Protein AF-A0A7K3L5H2-F1 (afdb_monomer)

Structure (mmCIF, N/CA/C/O backbone):
data_AF-A0A7K3L5H2-F1
#
_entry.id   AF-A0A7K3L5H2-F1
#
loop_
_atom_site.group_PDB
_atom_site.id
_atom_site.type_symbol
_atom_site.label_atom_id
_atom_site.label_alt_id
_atom_site.label_comp_id
_atom_site.label_asym_id
_atom_site.label_entity_id
_atom_site.label_seq_id
_atom_site.pdbx_PDB_ins_code
_atom_site.Cartn_x
_atom_site.Cartn_y
_atom_site.Cartn_z
_atom_site.occupancy
_atom_site.B_iso_or_equiv
_atom_site.auth_seq_id
_atom_site.auth_comp_id
_atom_site.auth_asym_id
_atom_site.auth_atom_id
_atom_site.pdbx_PDB_model_num
ATOM 1 N N . MET A 1 1 ? 4.723 15.939 -11.076 1.00 31.89 1 MET A N 1
ATOM 2 C CA . MET A 1 1 ? 4.523 15.862 -9.617 1.00 31.89 1 MET A CA 1
ATOM 3 C C . MET A 1 1 ? 3.667 17.040 -9.194 1.00 31.89 1 MET A C 1
ATOM 5 O O . MET A 1 1 ? 4.122 18.169 -9.303 1.00 31.89 1 MET A O 1
ATOM 9 N N . ALA A 1 2 ? 2.427 16.786 -8.789 1.00 27.73 2 ALA A N 1
ATOM 10 C CA . ALA A 1 2 ? 1.584 17.762 -8.112 1.00 27.73 2 ALA A CA 1
ATOM 11 C C . ALA A 1 2 ? 1.146 17.111 -6.796 1.00 27.73 2 ALA A C 1
ATOM 13 O O . ALA A 1 2 ? 0.191 16.343 -6.757 1.00 27.73 2 ALA A O 1
ATOM 14 N N . MET A 1 3 ? 1.922 17.361 -5.740 1.00 33.00 3 MET A N 1
ATOM 15 C CA . MET A 1 3 ? 1.503 17.148 -4.357 1.00 33.00 3 MET A CA 1
ATOM 16 C C . MET A 1 3 ? 0.394 18.167 -4.064 1.00 33.00 3 MET A C 1
ATOM 18 O O . MET A 1 3 ? 0.690 19.327 -3.793 1.00 33.00 3 MET A O 1
ATOM 22 N N . GLY A 1 4 ? -0.874 17.778 -4.213 1.00 35.53 4 GLY A N 1
ATOM 23 C CA . GLY A 1 4 ? -2.008 18.692 -4.010 1.00 35.53 4 GLY A CA 1
ATOM 24 C C . GLY A 1 4 ? -3.249 18.072 -3.368 1.00 35.53 4 GLY A C 1
ATOM 25 O O . GLY A 1 4 ? -4.048 18.792 -2.786 1.00 35.53 4 GLY A O 1
ATOM 26 N N . THR A 1 5 ? -3.403 16.750 -3.398 1.00 41.03 5 THR A N 1
ATOM 27 C CA . THR A 1 5 ? -4.647 16.078 -2.982 1.00 41.03 5 THR A CA 1
ATOM 28 C C . THR A 1 5 ? -4.702 15.755 -1.488 1.00 41.03 5 THR A C 1
ATOM 30 O O . THR A 1 5 ? -5.779 15.786 -0.897 1.00 41.03 5 THR A O 1
ATOM 33 N N . ALA A 1 6 ? -3.550 15.547 -0.840 1.00 35.09 6 ALA A N 1
ATOM 34 C CA . ALA A 1 6 ? -3.489 15.301 0.602 1.00 35.09 6 ALA A CA 1
ATOM 35 C C . ALA A 1 6 ? -3.968 16.517 1.420 1.00 35.09 6 ALA A C 1
ATOM 37 O O . ALA A 1 6 ? -4.674 16.361 2.409 1.00 35.09 6 ALA A O 1
ATOM 38 N N . GLY A 1 7 ? -3.649 17.743 0.986 1.00 31.50 7 GLY A N 1
ATOM 39 C CA . GLY A 1 7 ? -4.013 18.963 1.717 1.00 31.50 7 GLY A CA 1
ATOM 40 C C . GLY A 1 7 ? -5.516 19.265 1.716 1.00 31.50 7 GLY A C 1
ATOM 41 O O . GLY A 1 7 ? -6.045 19.736 2.720 1.00 31.50 7 GLY A O 1
ATOM 42 N N . GLU A 1 8 ? -6.210 18.967 0.616 1.00 32.03 8 GLU A N 1
ATOM 43 C CA . GLU A 1 8 ? -7.648 19.229 0.461 1.00 32.03 8 GLU A CA 1
ATOM 44 C C . GLU A 1 8 ? -8.507 18.173 1.172 1.00 32.03 8 GLU A C 1
ATOM 46 O O . GLU A 1 8 ? -9.461 18.532 1.861 1.00 32.03 8 GLU A O 1
ATOM 51 N N . ALA A 1 9 ? -8.113 16.894 1.118 1.00 35.81 9 ALA A N 1
ATOM 52 C CA . ALA A 1 9 ? -8.765 15.826 1.882 1.00 35.81 9 ALA A CA 1
ATOM 53 C C . ALA A 1 9 ? -8.575 16.001 3.403 1.00 35.81 9 ALA A C 1
ATOM 55 O O . ALA A 1 9 ? -9.512 15.808 4.179 1.00 35.81 9 ALA A O 1
ATOM 56 N N . VAL A 1 10 ? -7.388 16.450 3.836 1.00 37.34 10 VAL A N 1
ATOM 57 C CA . VAL A 1 10 ? -7.113 16.800 5.242 1.00 37.34 10 VAL A CA 1
ATOM 58 C C . VAL A 1 10 ? -7.925 18.025 5.684 1.00 37.34 10 VAL A C 1
ATOM 60 O O . VAL A 1 10 ? -8.382 18.073 6.827 1.00 37.34 10 VAL A O 1
ATOM 63 N N . ALA A 1 11 ? -8.145 19.007 4.804 1.00 36.22 11 ALA A N 1
ATOM 64 C CA . ALA A 1 11 ? -8.969 20.178 5.104 1.00 36.22 11 ALA A CA 1
ATOM 65 C C . ALA A 1 11 ? -10.462 19.825 5.230 1.00 36.22 11 ALA A C 1
ATOM 67 O O . ALA A 1 11 ? -11.099 20.217 6.205 1.00 36.22 11 ALA A O 1
ATOM 68 N N . GLU A 1 12 ? -11.004 19.019 4.313 1.00 39.81 12 GLU A N 1
ATOM 69 C CA . GLU A 1 12 ? -12.406 18.584 4.371 1.00 39.81 12 GLU A CA 1
ATOM 70 C C . GLU A 1 12 ? -12.677 17.643 5.563 1.00 39.81 12 GLU A C 1
ATOM 72 O O . GLU A 1 12 ? -13.740 17.711 6.187 1.00 39.81 12 GLU A O 1
ATOM 77 N N . GLY A 1 13 ? -11.697 16.816 5.947 1.00 43.66 13 GLY A N 1
ATOM 78 C CA . GLY A 1 13 ? -11.759 16.010 7.170 1.00 43.66 13 GLY A CA 1
ATOM 79 C C . GLY A 1 13 ? -11.758 16.854 8.450 1.00 43.66 13 GLY A C 1
ATOM 80 O O . GLY A 1 13 ? -12.529 16.586 9.374 1.00 43.66 13 GLY A O 1
ATOM 81 N N . ARG A 1 14 ? -10.966 17.937 8.492 1.00 46.91 14 ARG A N 1
ATOM 82 C CA . ARG A 1 14 ? -10.974 18.900 9.609 1.00 46.91 14 ARG A CA 1
ATOM 83 C C . ARG A 1 14 ? -12.312 19.620 9.747 1.00 46.91 14 ARG A C 1
ATOM 85 O O . ARG A 1 14 ? -12.766 19.805 10.873 1.00 46.91 14 ARG A O 1
ATOM 92 N N . ASP A 1 15 ? -12.956 19.973 8.639 1.00 49.72 15 ASP A N 1
ATOM 93 C CA . ASP A 1 15 ? -14.253 20.655 8.660 1.00 49.72 15 ASP A CA 1
ATOM 94 C C . ASP A 1 15 ? -15.369 19.747 9.206 1.00 49.72 15 ASP A C 1
ATOM 96 O O . ASP A 1 15 ? -16.166 20.182 10.039 1.00 49.72 15 ASP A O 1
ATOM 100 N N . ARG A 1 16 ? -15.392 18.457 8.836 1.00 55.53 16 ARG A N 1
ATOM 101 C CA . ARG A 1 16 ? -16.375 17.493 9.377 1.00 55.53 16 ARG A CA 1
ATOM 102 C C . ARG A 1 16 ? -16.104 17.125 10.837 1.00 55.53 16 ARG A C 1
ATOM 104 O O . ARG A 1 16 ? -17.047 17.006 11.620 1.00 55.53 16 ARG A O 1
ATOM 111 N N . ALA A 1 17 ? -14.835 17.005 11.228 1.00 52.91 17 ALA A N 1
ATOM 112 C CA . ALA A 1 17 ? -14.452 16.824 12.627 1.00 52.91 17 ALA A CA 1
ATOM 113 C C . ALA A 1 17 ? -14.830 18.049 13.485 1.00 52.91 17 ALA A C 1
ATOM 115 O O . ALA A 1 17 ? -15.313 17.896 14.608 1.00 52.91 17 ALA A O 1
ATOM 116 N N . ALA A 1 18 ? -14.689 19.264 12.943 1.00 58.34 18 ALA A N 1
ATOM 117 C CA . ALA A 1 18 ? -15.105 20.498 13.604 1.00 58.34 18 ALA A CA 1
ATOM 118 C C . ALA A 1 18 ? -16.635 20.607 13.739 1.00 58.34 18 ALA A C 1
ATOM 120 O O . ALA A 1 18 ? -17.124 21.023 14.790 1.00 58.34 18 ALA A O 1
ATOM 121 N N . GLU A 1 19 ? -17.404 20.190 12.726 1.00 59.75 19 GLU A N 1
ATOM 122 C CA . GLU A 1 19 ? -18.869 20.106 12.818 1.00 59.75 19 GLU A CA 1
ATOM 123 C C . GLU A 1 19 ? -19.322 19.087 13.881 1.00 59.75 19 GLU A C 1
ATOM 125 O O . GLU A 1 19 ? -20.236 19.371 14.661 1.00 59.75 19 GLU A O 1
ATOM 130 N N . ALA A 1 20 ? -18.647 17.936 13.982 1.00 56.72 20 ALA A N 1
ATOM 131 C CA . ALA A 1 20 ? -18.909 16.941 15.024 1.00 56.72 20 ALA A CA 1
ATOM 132 C C . ALA A 1 20 ? -18.566 17.463 16.433 1.00 56.72 20 ALA A C 1
ATOM 134 O O . ALA A 1 20 ? -19.327 17.236 17.378 1.00 56.72 20 ALA A O 1
ATOM 135 N N . ALA A 1 21 ? -17.466 18.211 16.574 1.00 58.94 21 ALA A N 1
ATOM 136 C CA . ALA A 1 21 ? -17.079 18.859 17.827 1.00 58.94 21 ALA A CA 1
ATOM 137 C C . ALA A 1 21 ? -18.071 19.962 18.247 1.00 58.94 21 ALA A C 1
ATOM 139 O O . ALA A 1 21 ? -18.411 20.076 19.426 1.00 58.94 21 ALA A O 1
ATOM 140 N N . ALA A 1 22 ? -18.592 20.739 17.291 1.00 62.88 22 ALA A N 1
ATOM 141 C CA . ALA A 1 22 ? -19.590 21.777 17.549 1.00 62.88 22 ALA A CA 1
ATOM 142 C C . ALA A 1 22 ? -20.926 21.193 18.041 1.00 62.88 22 ALA A C 1
ATOM 144 O O . ALA A 1 22 ? -21.508 21.709 18.996 1.00 62.88 22 ALA A O 1
ATOM 145 N N . ALA A 1 23 ? -21.377 20.081 17.452 1.00 59.62 23 ALA A N 1
ATOM 146 C CA . ALA A 1 23 ? -22.580 19.379 17.903 1.00 59.62 23 ALA A CA 1
ATOM 147 C C . ALA A 1 23 ? -22.433 18.814 19.333 1.00 59.62 23 ALA A C 1
ATOM 149 O O . ALA A 1 23 ? -23.405 18.762 20.088 1.00 59.62 23 ALA A O 1
ATOM 150 N N . LEU A 1 24 ? -21.213 18.424 19.724 1.00 52.91 24 LEU A N 1
ATOM 151 C CA . LEU A 1 24 ? -20.892 17.947 21.072 1.00 52.91 24 LEU A CA 1
ATOM 152 C C . LEU A 1 24 ? -21.001 19.067 22.123 1.00 52.91 24 LEU A C 1
ATOM 154 O O . LEU A 1 24 ? -21.512 18.845 23.220 1.00 52.91 24 LEU A O 1
ATOM 158 N N . ALA A 1 25 ? -20.537 20.271 21.776 1.00 58.72 25 ALA A N 1
ATOM 159 C CA . ALA A 1 25 ? -20.570 21.438 22.657 1.00 58.72 25 ALA A CA 1
ATOM 160 C C . ALA A 1 25 ? -22.004 21.917 22.943 1.00 58.72 25 ALA A C 1
ATOM 162 O O . ALA A 1 25 ? -22.309 22.309 24.069 1.00 58.72 25 ALA A O 1
ATOM 163 N N . GLU A 1 26 ? -22.892 21.849 21.949 1.00 58.88 26 GLU A N 1
ATOM 164 C CA . GLU A 1 26 ? -24.297 22.254 22.085 1.00 58.88 26 GLU A CA 1
ATOM 165 C C . GLU A 1 26 ? -25.075 21.306 23.012 1.00 58.88 26 GLU A C 1
ATOM 167 O O . GLU A 1 26 ? -25.761 21.749 23.928 1.00 58.88 26 GLU A O 1
ATOM 172 N N . ALA A 1 27 ? -24.884 19.996 22.867 1.00 55.53 27 ALA A N 1
ATOM 173 C CA . ALA A 1 27 ? -25.532 19.006 23.723 1.00 55.53 27 ALA A CA 1
ATOM 174 C C . ALA A 1 27 ? -24.980 18.963 25.161 1.00 55.53 27 ALA A C 1
ATOM 176 O O . ALA A 1 27 ? -25.716 18.669 26.103 1.00 55.53 27 ALA A O 1
ATOM 177 N N . ALA A 1 28 ? -23.694 19.277 25.355 1.00 52.72 28 ALA A N 1
ATOM 178 C CA . ALA A 1 28 ? -23.114 19.423 26.689 1.00 52.72 28 ALA A CA 1
ATOM 179 C C . ALA A 1 28 ? -23.727 20.610 27.459 1.00 52.72 28 ALA A C 1
ATOM 181 O O . ALA A 1 28 ? -23.845 20.548 28.684 1.00 52.72 28 ALA A O 1
ATOM 182 N N . ALA A 1 29 ? -24.166 21.658 26.752 1.00 58.69 29 ALA A N 1
ATOM 183 C CA . ALA A 1 29 ? -24.843 22.807 27.349 1.00 58.69 29 ALA A CA 1
ATOM 184 C C . ALA A 1 29 ? -26.265 22.484 27.859 1.00 58.69 29 ALA A C 1
ATOM 186 O O . ALA A 1 29 ? -26.772 23.204 28.717 1.00 58.69 29 ALA A O 1
ATOM 187 N N . GLU A 1 30 ? -26.895 21.398 27.388 1.00 60.25 30 GLU A N 1
ATOM 188 C CA . GLU A 1 30 ? -28.265 21.007 27.768 1.00 60.25 30 GLU A CA 1
ATOM 189 C C . GLU A 1 30 ? -28.348 20.098 29.017 1.00 60.25 30 GLU A C 1
ATOM 191 O O . GLU A 1 30 ? -29.442 19.814 29.501 1.00 60.25 30 GLU A O 1
ATOM 196 N N . GLY A 1 31 ? -27.217 19.686 29.610 1.00 50.34 31 GLY A N 1
ATOM 197 C CA . GLY A 1 31 ? -27.161 19.206 31.004 1.00 50.34 31 GLY A CA 1
ATOM 198 C C . GLY A 1 31 ? -27.847 17.868 31.339 1.00 50.34 31 GLY A C 1
ATOM 199 O O . GLY A 1 31 ? -28.028 17.564 32.517 1.00 50.34 31 GLY A O 1
ATOM 200 N N . ALA A 1 32 ? -28.214 17.041 30.358 1.00 55.94 32 ALA A N 1
ATOM 201 C CA . ALA A 1 32 ? -28.780 15.710 30.596 1.00 55.94 32 ALA A CA 1
ATOM 202 C C . ALA A 1 32 ? -27.693 14.623 30.494 1.00 55.94 32 ALA A C 1
ATOM 204 O O . ALA A 1 32 ? -27.223 14.327 29.403 1.00 55.94 32 ALA A O 1
ATOM 205 N N . GLN A 1 33 ? -27.301 13.993 31.608 1.00 55.59 33 GLN A N 1
ATOM 206 C CA . GLN A 1 33 ? -26.216 12.989 31.648 1.00 55.59 33 GLN A CA 1
ATOM 207 C C . GLN A 1 33 ? -26.415 11.833 30.643 1.00 55.59 33 GLN A C 1
ATOM 209 O O . GLN A 1 33 ? -25.521 11.554 29.848 1.00 55.59 33 GLN A O 1
ATOM 214 N N . ASN A 1 34 ? -27.621 11.265 30.552 1.00 58.22 34 ASN A N 1
ATOM 215 C CA . ASN A 1 34 ? -27.936 10.230 29.553 1.00 58.22 34 ASN A CA 1
ATOM 216 C C . ASN A 1 34 ? -27.926 10.770 28.109 1.00 58.22 34 ASN A C 1
ATOM 218 O O . ASN A 1 34 ? -27.607 10.042 27.171 1.00 58.22 34 ASN A O 1
ATOM 222 N N . ALA A 1 35 ? -28.246 12.055 27.913 1.00 58.09 35 ALA A N 1
ATOM 223 C CA . ALA A 1 35 ? -28.108 12.702 26.610 1.00 58.09 35 ALA A CA 1
ATOM 224 C C . ALA A 1 35 ? -26.630 12.948 26.271 1.00 58.09 35 ALA A C 1
ATOM 226 O O . ALA A 1 35 ? -26.253 12.827 25.111 1.00 58.09 35 ALA A O 1
ATOM 227 N N . THR A 1 36 ? -25.778 13.220 27.267 1.00 66.00 36 THR A N 1
ATOM 228 C CA . THR A 1 36 ? -24.339 13.430 27.063 1.00 66.00 36 THR A CA 1
ATOM 229 C C . THR A 1 36 ? -23.620 12.149 26.639 1.00 66.00 36 THR A C 1
ATOM 231 O O . THR A 1 36 ? -22.785 12.201 25.740 1.00 66.00 36 THR A O 1
ATOM 234 N N . GLU A 1 37 ? -23.987 10.991 27.196 1.00 74.75 37 GLU A N 1
ATOM 235 C CA . GLU A 1 37 ? -23.466 9.688 26.759 1.00 74.75 37 GLU A CA 1
ATOM 236 C C . GLU A 1 37 ? -23.968 9.321 25.361 1.00 74.75 37 GLU A C 1
ATOM 238 O O . GLU A 1 37 ? -23.172 8.970 24.493 1.00 74.75 37 GLU A O 1
ATOM 243 N N . ALA A 1 38 ? -25.267 9.497 25.093 1.00 77.56 38 ALA A N 1
ATOM 244 C CA . ALA A 1 38 ? -25.838 9.247 23.770 1.00 77.56 38 ALA A CA 1
ATOM 245 C C . ALA A 1 38 ? -25.223 10.148 22.681 1.00 77.56 38 ALA A C 1
ATOM 247 O O . ALA A 1 38 ? -25.031 9.721 21.541 1.00 77.56 38 ALA A O 1
ATOM 248 N N . VAL A 1 39 ? -24.893 11.395 23.023 1.00 76.94 39 VAL A N 1
ATOM 249 C CA . VAL A 1 39 ? -24.208 12.335 22.129 1.00 76.94 39 VAL A CA 1
ATOM 250 C C . VAL A 1 39 ? -22.757 11.928 21.904 1.00 76.94 39 VAL A C 1
ATOM 252 O O . VAL A 1 39 ? -22.304 11.970 20.761 1.00 76.94 39 VAL A O 1
ATOM 255 N N . ARG A 1 40 ? -22.039 11.506 22.953 1.00 79.69 40 ARG A N 1
ATOM 256 C CA . ARG A 1 40 ? -20.669 10.987 22.829 1.00 79.69 40 ARG A CA 1
ATOM 257 C C . ARG A 1 40 ? -20.620 9.753 21.945 1.00 79.69 40 ARG A C 1
ATOM 259 O O . ARG A 1 40 ? -19.832 9.728 21.010 1.00 79.69 40 ARG A O 1
ATOM 266 N N . GLU A 1 41 ? -21.510 8.793 22.164 1.00 86.12 41 GLU A N 1
ATOM 267 C CA . GLU A 1 41 ? -21.570 7.572 21.360 1.00 86.12 41 GLU A CA 1
ATOM 268 C C . GLU A 1 41 ? -21.924 7.874 19.901 1.00 86.12 41 GLU A C 1
ATOM 270 O O . GLU A 1 41 ? -21.313 7.356 18.967 1.00 86.12 41 GLU A O 1
ATOM 275 N N . LYS A 1 42 ? -22.869 8.793 19.676 1.00 88.00 42 LYS A N 1
ATOM 276 C CA . LYS A 1 42 ? -23.193 9.261 18.327 1.00 88.00 42 LYS A CA 1
ATOM 277 C C . LYS A 1 42 ? -22.001 9.951 17.661 1.00 88.00 42 LYS A C 1
ATOM 279 O O . LYS A 1 42 ? -21.776 9.732 16.475 1.00 88.00 42 LYS A O 1
ATOM 284 N N . SER A 1 43 ? -21.259 10.775 18.398 1.00 82.62 43 SER A N 1
ATOM 285 C CA . SER A 1 43 ? -20.058 11.444 17.893 1.00 82.62 43 SER A CA 1
ATOM 286 C C . SER A 1 43 ? -18.966 10.433 17.553 1.00 82.62 43 SER A C 1
ATOM 288 O O . SER A 1 43 ? -18.452 10.445 16.438 1.00 82.62 43 SER A O 1
ATOM 290 N N . ARG A 1 44 ? -18.706 9.479 18.453 1.00 88.62 44 ARG A N 1
ATOM 291 C CA . ARG A 1 44 ? -17.763 8.379 18.242 1.00 88.62 44 ARG A CA 1
ATOM 292 C C . ARG A 1 44 ? -18.113 7.568 16.999 1.00 88.62 44 ARG A C 1
ATOM 294 O O . ARG A 1 44 ? -17.235 7.302 16.187 1.00 88.62 44 ARG A O 1
ATOM 301 N N . ARG A 1 45 ? -19.392 7.238 16.798 1.00 89.75 45 ARG A N 1
ATOM 302 C CA . ARG A 1 45 ? -19.852 6.538 15.590 1.00 89.75 45 ARG A CA 1
ATOM 303 C C . ARG A 1 45 ? -19.575 7.336 14.317 1.00 89.75 45 ARG A C 1
ATOM 305 O O . ARG A 1 45 ? -19.060 6.774 13.362 1.00 89.75 45 ARG A O 1
ATOM 312 N N . LEU A 1 46 ? -19.864 8.638 14.311 1.00 89.19 46 LEU A N 1
ATOM 313 C CA . LEU A 1 46 ? -19.566 9.499 13.160 1.00 89.19 46 LEU A CA 1
ATOM 314 C C . LEU A 1 46 ? -18.059 9.589 12.889 1.00 89.19 46 LEU A C 1
ATOM 316 O O . LEU A 1 46 ? -17.643 9.612 11.735 1.00 89.19 46 LEU A O 1
ATOM 320 N N . MET A 1 47 ? -17.238 9.619 13.941 1.00 89.50 47 MET A N 1
ATOM 321 C CA . MET A 1 47 ? -15.784 9.574 13.802 1.00 89.50 47 MET A CA 1
ATOM 322 C C . MET A 1 47 ? -15.319 8.230 13.230 1.00 89.50 47 MET A C 1
ATOM 324 O O . MET A 1 47 ? -14.496 8.231 12.325 1.00 89.50 47 MET A O 1
ATOM 328 N N . LEU A 1 48 ? -15.868 7.099 13.681 1.00 92.50 48 LEU A N 1
ATOM 329 C CA . LEU A 1 48 ? -15.566 5.780 13.109 1.00 92.50 48 LEU A CA 1
ATOM 330 C C . LEU A 1 48 ? -15.965 5.693 11.629 1.00 92.50 48 LEU A C 1
ATOM 332 O O . LEU A 1 48 ? -15.169 5.240 10.814 1.00 92.50 48 LEU A O 1
ATOM 336 N N . GLU A 1 49 ? -17.150 6.192 11.267 1.00 90.94 49 GLU A N 1
ATOM 337 C CA . GLU A 1 49 ? -17.607 6.269 9.871 1.00 90.94 49 GLU A CA 1
ATOM 338 C C . GLU A 1 49 ? -16.701 7.166 9.015 1.00 90.94 49 GLU A C 1
ATOM 340 O O . GLU A 1 49 ? -16.472 6.880 7.842 1.00 90.94 49 GLU A O 1
ATOM 345 N N . HIS A 1 50 ? -16.176 8.252 9.587 1.00 89.75 50 HIS A N 1
ATOM 346 C CA . HIS A 1 50 ? -15.323 9.191 8.866 1.00 89.75 50 HIS A CA 1
ATOM 347 C C . HIS A 1 50 ? -13.886 8.691 8.706 1.00 89.75 50 HIS A C 1
ATOM 349 O O . HIS A 1 50 ? -13.323 8.775 7.615 1.00 89.75 50 HIS A O 1
ATOM 355 N N . TYR A 1 51 ? -13.282 8.215 9.794 1.00 92.38 51 TYR A N 1
ATOM 356 C CA . TYR A 1 51 ? -11.888 7.800 9.813 1.00 92.38 51 TYR A CA 1
ATOM 357 C C . TYR A 1 51 ? -11.706 6.373 9.289 1.00 92.38 51 TYR A C 1
ATOM 359 O O . TYR A 1 51 ? -10.621 6.076 8.805 1.00 92.38 51 TYR A O 1
ATOM 367 N N . ARG A 1 52 ? -12.724 5.504 9.333 1.00 95.06 52 ARG A N 1
ATOM 368 C CA . ARG A 1 52 ? -12.643 4.107 8.863 1.00 95.06 52 ARG A CA 1
ATOM 369 C C . ARG A 1 52 ? -11.365 3.377 9.338 1.00 95.06 52 ARG A C 1
ATOM 371 O O . ARG A 1 52 ? -10.631 2.847 8.499 1.00 95.06 52 ARG A O 1
ATOM 378 N N . PRO A 1 53 ? -11.037 3.411 10.645 1.00 96.62 53 PRO A N 1
ATOM 379 C CA . PRO A 1 53 ? -9.859 2.724 11.162 1.00 96.62 53 PRO A CA 1
ATOM 380 C C . PRO A 1 53 ? -9.991 1.211 10.968 1.00 96.62 53 PRO A C 1
ATOM 382 O O . PRO A 1 53 ? -11.090 0.665 11.049 1.00 96.62 53 PRO A O 1
ATOM 385 N N . VAL A 1 54 ? -8.863 0.544 10.743 1.00 96.19 54 VAL A N 1
ATOM 386 C CA . VAL A 1 54 ? -8.777 -0.918 10.678 1.00 96.19 54 VAL A CA 1
ATOM 387 C C . VAL A 1 54 ? -8.087 -1.408 11.936 1.00 96.19 54 VAL A C 1
ATOM 389 O O . VAL A 1 54 ? -6.973 -0.976 12.232 1.00 96.19 54 VAL A O 1
ATOM 392 N N . PHE A 1 55 ? -8.735 -2.297 12.684 1.00 96.19 55 PHE A N 1
ATOM 393 C CA . PHE A 1 55 ? -8.179 -2.853 13.915 1.00 96.19 55 PHE A CA 1
ATOM 394 C C . PHE A 1 55 ? -7.591 -4.249 13.682 1.00 96.19 55 PHE A C 1
ATOM 396 O O . PHE A 1 55 ? -8.084 -4.982 12.823 1.00 96.19 55 PHE A O 1
ATOM 403 N N . PRO A 1 56 ? -6.582 -4.665 14.473 1.00 96.19 56 PRO A N 1
ATOM 404 C CA . PRO A 1 56 ? -5.980 -5.993 14.350 1.00 96.19 56 PRO A CA 1
ATOM 405 C C . PRO A 1 56 ? -6.995 -7.142 14.413 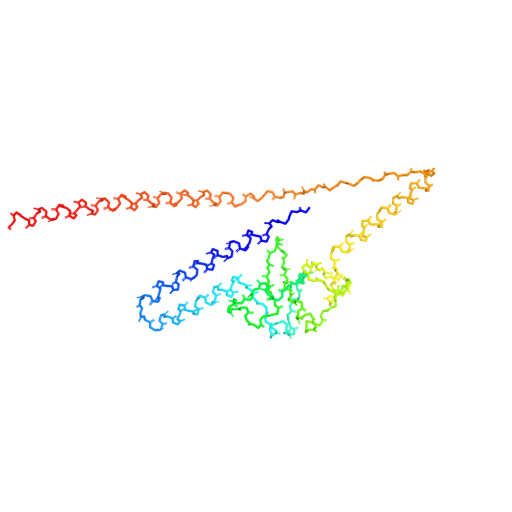1.00 96.19 56 PRO A C 1
ATOM 407 O O . PRO A 1 56 ? -6.849 -8.125 13.699 1.00 96.19 56 PRO A O 1
ATOM 410 N N . ALA A 1 57 ? -8.021 -7.027 15.263 1.00 95.06 57 ALA A N 1
ATOM 411 C CA . ALA A 1 57 ? -9.026 -8.075 15.432 1.00 95.06 57 ALA A CA 1
ATOM 412 C C . ALA A 1 57 ? -9.858 -8.303 14.161 1.00 95.06 57 ALA A C 1
ATOM 414 O O . ALA A 1 57 ? -10.129 -9.451 13.821 1.00 95.06 57 ALA A O 1
ATOM 415 N N . ASP A 1 58 ? -10.219 -7.222 13.464 1.00 94.19 58 ASP A N 1
ATOM 416 C CA . ASP A 1 58 ? -10.973 -7.293 12.211 1.00 94.19 58 ASP A CA 1
ATOM 417 C C . ASP A 1 58 ? -10.067 -7.759 11.067 1.00 94.19 58 ASP A C 1
ATOM 419 O O . ASP A 1 58 ? -10.454 -8.611 10.277 1.00 94.19 58 ASP A O 1
ATOM 423 N N . TYR A 1 59 ? -8.832 -7.251 11.018 1.00 95.12 59 TYR A N 1
ATOM 424 C CA . TYR A 1 59 ? -7.847 -7.597 9.992 1.00 95.12 59 TYR A CA 1
ATOM 425 C C . TYR A 1 59 ? -7.447 -9.078 10.006 1.00 95.12 59 TYR A C 1
ATO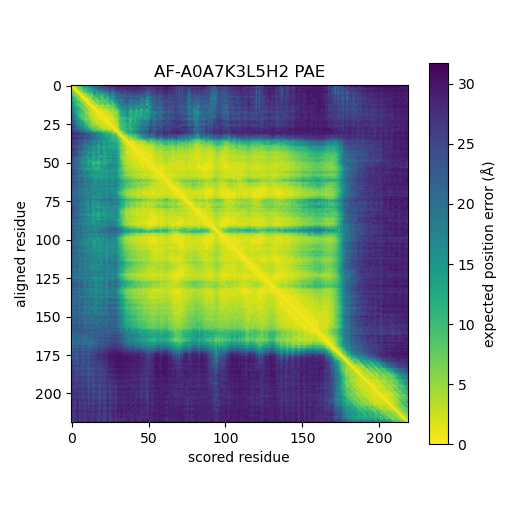M 427 O O . TYR A 1 59 ? -7.266 -9.691 8.960 1.00 95.12 59 TYR A O 1
ATOM 435 N N . LEU A 1 60 ? -7.296 -9.662 11.196 1.00 93.12 60 LEU A N 1
ATOM 436 C CA . LEU A 1 60 ? -6.906 -11.064 11.371 1.00 93.12 60 LEU A CA 1
ATOM 437 C C . LEU A 1 60 ? -8.096 -12.034 11.272 1.00 93.12 60 LEU A C 1
ATOM 439 O O . LEU A 1 60 ? -7.931 -13.232 11.522 1.00 93.12 60 LEU A O 1
ATOM 443 N N . ALA A 1 61 ? -9.296 -11.538 10.954 1.00 94.81 61 ALA A N 1
ATOM 444 C CA . ALA A 1 61 ? -10.460 -12.387 10.773 1.00 94.81 61 ALA A CA 1
ATOM 445 C C . ALA A 1 61 ? -10.258 -13.333 9.567 1.00 94.81 61 ALA A C 1
ATOM 447 O O . ALA A 1 61 ? -9.729 -12.913 8.538 1.00 94.81 61 ALA A O 1
ATOM 448 N N . PRO A 1 62 ? -10.677 -14.613 9.647 1.00 89.75 62 PRO A N 1
ATOM 449 C CA . PRO A 1 62 ? -10.481 -15.577 8.558 1.00 89.75 62 PRO A CA 1
ATOM 450 C C . PRO A 1 62 ? -11.168 -15.208 7.235 1.00 89.75 62 PRO A C 1
ATOM 452 O O . PRO A 1 62 ? -10.800 -15.735 6.189 1.00 89.75 62 PRO A O 1
ATOM 455 N N . ASP 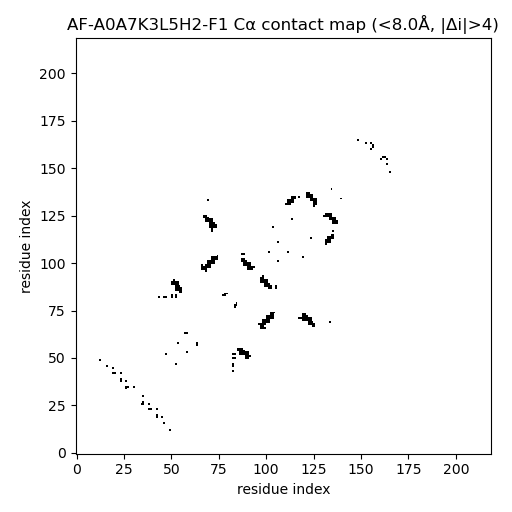A 1 63 ? -12.197 -14.368 7.297 1.00 91.62 63 ASP A N 1
ATOM 456 C CA . ASP A 1 63 ? -13.007 -13.884 6.181 1.00 91.62 63 ASP A CA 1
ATOM 457 C C . ASP A 1 63 ? -12.674 -12.440 5.780 1.00 91.62 63 ASP A C 1
ATOM 459 O O . ASP A 1 63 ? -13.409 -11.837 4.997 1.00 91.62 63 ASP A O 1
ATOM 463 N N . TYR A 1 64 ? -11.578 -11.883 6.301 1.00 90.06 64 TYR A N 1
ATOM 464 C CA . TYR A 1 64 ? -11.135 -10.545 5.940 1.00 90.06 64 TYR A CA 1
ATOM 465 C C . TYR A 1 64 ? -10.702 -10.489 4.468 1.00 90.06 64 TYR A C 1
ATOM 467 O O . TYR A 1 64 ? -9.814 -11.227 4.038 1.00 90.06 64 TYR A O 1
ATOM 475 N N . ASP A 1 65 ? -11.323 -9.590 3.702 1.00 89.69 65 ASP A N 1
ATOM 476 C CA . ASP A 1 65 ? -10.980 -9.349 2.301 1.00 89.69 65 ASP A CA 1
ATOM 477 C C . ASP A 1 65 ? -9.910 -8.255 2.203 1.00 89.69 65 ASP A C 1
ATOM 479 O O . ASP A 1 65 ? -10.095 -7.126 2.670 1.00 89.69 65 ASP A O 1
ATOM 483 N N . LEU A 1 66 ? -8.762 -8.596 1.620 1.00 91.94 66 LEU A N 1
ATOM 484 C CA . LEU A 1 66 ? -7.648 -7.669 1.462 1.00 91.94 66 LEU A CA 1
ATOM 485 C C . LEU A 1 66 ? -7.857 -6.803 0.212 1.00 91.94 66 LEU A C 1
ATOM 487 O O . LEU A 1 66 ? -8.052 -7.331 -0.885 1.00 91.94 66 LEU A O 1
ATOM 491 N N 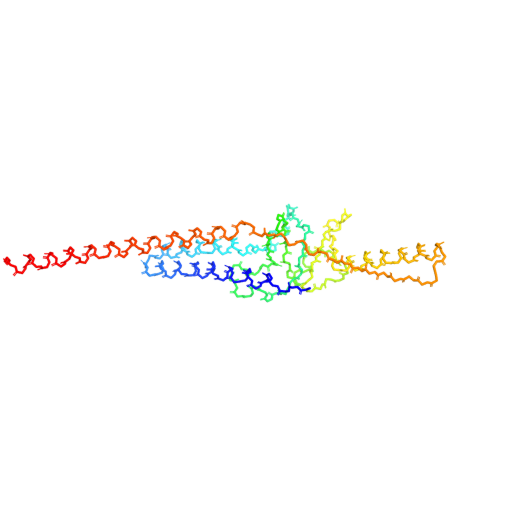. PRO A 1 67 ? -7.754 -5.468 0.323 1.00 93.62 67 PRO A N 1
ATOM 492 C CA . PRO A 1 67 ? -7.888 -4.605 -0.838 1.00 93.62 67 PRO A CA 1
ATOM 493 C C . PRO A 1 67 ? -6.698 -4.776 -1.777 1.00 93.62 67 PRO A C 1
ATOM 495 O O . PRO A 1 67 ? -5.553 -4.935 -1.364 1.00 93.62 67 PRO A O 1
ATOM 498 N N . LYS A 1 68 ? -6.947 -4.606 -3.074 1.00 94.25 68 LYS A N 1
ATOM 499 C CA . LYS A 1 68 ? -5.908 -4.721 -4.110 1.00 94.25 68 LYS A CA 1
ATOM 500 C C . LYS A 1 68 ? -4.806 -3.669 -3.998 1.00 94.25 68 LYS A C 1
ATOM 502 O O . LYS A 1 68 ? -3.748 -3.847 -4.595 1.00 94.25 68 LYS A O 1
ATOM 507 N N . MET A 1 69 ? -5.071 -2.561 -3.306 1.00 95.88 69 MET A N 1
ATOM 508 C CA . MET A 1 69 ? -4.146 -1.448 -3.144 1.00 95.88 69 MET A CA 1
ATOM 509 C C . MET A 1 69 ? -3.856 -1.201 -1.670 1.00 95.88 69 MET A C 1
ATOM 511 O O . MET A 1 69 ? -4.770 -1.004 -0.866 1.00 95.88 69 MET A O 1
ATOM 515 N N . ILE A 1 70 ? -2.567 -1.126 -1.354 1.00 96.81 70 ILE A N 1
ATOM 516 C CA . ILE A 1 70 ? -2.072 -0.751 -0.035 1.00 96.81 70 ILE A CA 1
ATOM 517 C C . ILE A 1 70 ? -1.109 0.418 -0.181 1.00 96.81 70 ILE A C 1
ATOM 519 O O . ILE A 1 70 ? -0.223 0.409 -1.036 1.00 96.81 70 ILE A O 1
ATOM 523 N N . ILE A 1 71 ? -1.257 1.420 0.677 1.00 97.00 71 ILE A N 1
ATOM 524 C CA . ILE A 1 71 ? -0.268 2.480 0.848 1.00 97.00 71 ILE A CA 1
ATOM 525 C C . ILE A 1 71 ? 0.375 2.277 2.210 1.00 97.00 71 ILE A C 1
ATOM 527 O O . ILE A 1 71 ? -0.318 2.237 3.223 1.00 97.00 71 ILE A O 1
ATOM 531 N N . VAL A 1 72 ? 1.697 2.137 2.232 1.00 96.75 72 VAL A N 1
ATOM 532 C CA . VAL A 1 72 ? 2.439 2.129 3.495 1.00 96.75 72 VAL A CA 1
ATOM 533 C C . VAL A 1 72 ? 2.570 3.568 3.969 1.00 96.75 72 VAL A C 1
ATOM 535 O O . VAL A 1 72 ? 3.012 4.420 3.202 1.00 96.75 72 VAL A O 1
ATOM 538 N N . VAL A 1 73 ? 2.190 3.835 5.212 1.00 96.25 73 VAL A N 1
ATOM 539 C CA . VAL A 1 73 ? 2.145 5.183 5.790 1.00 96.25 73 VAL A CA 1
ATOM 540 C C . VAL A 1 73 ? 2.838 5.240 7.146 1.00 96.25 73 VAL A C 1
ATOM 542 O O . VAL A 1 73 ? 2.990 4.231 7.838 1.00 96.25 73 VAL A O 1
ATOM 545 N N . ASP A 1 74 ? 3.226 6.448 7.537 1.00 93.44 74 ASP A N 1
ATOM 546 C CA . ASP A 1 74 ? 3.814 6.716 8.843 1.00 93.44 74 ASP A CA 1
ATOM 547 C C . ASP A 1 74 ? 2.762 6.611 9.963 1.00 93.44 74 ASP A C 1
ATOM 549 O O . ASP A 1 74 ? 1.611 7.042 9.805 1.00 93.44 74 ASP A O 1
ATOM 553 N N . GLU A 1 75 ? 3.160 6.051 11.106 1.00 84.94 75 GLU A N 1
ATOM 554 C CA . GLU A 1 75 ? 2.297 5.835 12.276 1.00 84.94 75 GLU A CA 1
ATOM 555 C C . GLU A 1 75 ? 1.739 7.144 12.860 1.00 84.94 75 GLU A C 1
ATOM 557 O O . GLU A 1 75 ? 0.612 7.183 13.363 1.00 84.94 75 GLU A O 1
ATOM 562 N N . ASP A 1 76 ? 2.468 8.256 12.743 1.00 87.56 76 ASP A N 1
ATOM 563 C CA . ASP A 1 76 ? 2.048 9.533 13.312 1.00 87.56 76 ASP A CA 1
ATOM 564 C C . ASP A 1 76 ? 0.916 10.207 12.506 1.00 87.56 76 ASP A C 1
ATOM 566 O O . ASP A 1 76 ? 0.310 11.170 12.990 1.00 87.56 76 ASP A O 1
ATOM 570 N N . THR A 1 77 ? 0.554 9.691 11.320 1.00 87.00 77 THR A N 1
ATOM 571 C CA . THR A 1 77 ? -0.419 10.322 10.400 1.00 87.00 77 THR A CA 1
ATOM 572 C C . THR A 1 77 ? -1.774 10.630 11.049 1.00 87.00 77 THR A C 1
ATOM 574 O O . THR A 1 77 ? -2.417 11.628 10.711 1.00 87.00 77 THR A O 1
ATOM 577 N N . ARG A 1 78 ? -2.232 9.795 11.992 1.00 89.38 78 ARG A N 1
ATOM 578 C CA . ARG A 1 78 ? -3.521 9.972 12.696 1.00 89.38 78 ARG A CA 1
ATOM 579 C C . ARG A 1 78 ? -3.405 9.913 14.213 1.00 89.38 78 ARG A C 1
ATOM 581 O O . ARG A 1 78 ? -4.376 9.624 14.916 1.00 89.38 78 ARG A O 1
ATOM 588 N N . LYS A 1 79 ? -2.222 10.223 14.729 1.00 87.00 79 LYS A N 1
ATOM 589 C CA . LYS A 1 79 ? -1.974 10.272 16.166 1.00 87.00 79 LYS A CA 1
ATOM 590 C C . LYS A 1 79 ? -2.846 11.323 16.847 1.00 87.00 79 LYS A C 1
ATOM 592 O O . LYS A 1 79 ? -3.028 12.429 16.341 1.00 87.00 79 LYS A O 1
ATOM 597 N N . GLY A 1 80 ? -3.378 10.973 18.016 1.00 85.56 80 GLY A N 1
ATOM 598 C CA . GLY A 1 80 ? -4.269 11.842 18.791 1.00 85.56 80 GLY A CA 1
ATOM 599 C C . GLY A 1 80 ? -5.730 11.836 18.330 1.00 85.56 80 GLY A C 1
ATOM 600 O O . GLY A 1 80 ? -6.535 12.584 18.880 1.00 85.56 80 GLY A O 1
ATOM 601 N N . VAL A 1 81 ? -6.092 11.001 17.350 1.00 89.19 81 VAL A N 1
ATOM 602 C CA . VAL A 1 81 ? -7.493 10.704 17.032 1.00 89.19 81 VAL A CA 1
ATOM 603 C C . VAL A 1 81 ? -7.936 9.508 17.874 1.00 89.19 81 VAL A C 1
ATOM 605 O O . VAL A 1 81 ? -7.529 8.384 17.601 1.00 89.19 81 VAL A O 1
ATOM 608 N N . GLU A 1 82 ? -8.799 9.748 18.864 1.00 89.69 82 GLU A N 1
ATOM 609 C CA . GLU A 1 82 ? -9.267 8.740 19.836 1.00 89.69 82 GLU A CA 1
ATOM 610 C C . GLU A 1 82 ? -9.790 7.459 19.164 1.00 89.69 82 GLU A C 1
ATOM 612 O O . GLU A 1 82 ? -9.456 6.350 19.567 1.00 89.69 82 GLU A O 1
ATOM 617 N N . VAL A 1 83 ? -10.575 7.588 18.088 1.00 92.38 83 VAL A N 1
ATOM 618 C CA . VAL A 1 83 ? -11.146 6.421 17.391 1.00 92.38 83 VAL A CA 1
ATOM 619 C C . VAL A 1 83 ? -10.130 5.606 16.591 1.00 92.38 83 VAL A C 1
ATOM 621 O O . VAL A 1 83 ? -10.460 4.507 16.167 1.00 92.38 83 VAL A O 1
ATOM 624 N N . CYS A 1 84 ? -8.927 6.132 16.360 1.00 93.88 84 CYS A N 1
ATOM 625 C CA . CYS A 1 84 ? -7.856 5.442 15.642 1.00 93.88 84 CYS A CA 1
ATOM 626 C C . CYS A 1 84 ? -6.853 4.776 16.596 1.00 93.88 84 CYS A C 1
ATOM 628 O O . CYS A 1 84 ? -5.908 4.142 16.129 1.00 93.88 84 CYS A O 1
ATOM 630 N N . GLU A 1 85 ? -7.010 4.926 17.914 1.00 92.94 85 GLU A N 1
ATOM 631 C CA . GLU A 1 85 ? -6.104 4.309 18.882 1.00 92.94 85 GLU A CA 1
ATOM 632 C C . GLU A 1 85 ? -6.145 2.779 18.774 1.00 92.94 85 GLU A C 1
ATOM 634 O O . GLU A 1 85 ? -7.207 2.162 18.836 1.00 92.94 85 GLU A O 1
ATOM 639 N N . GLY A 1 86 ? -4.974 2.159 18.597 1.00 93.38 86 GLY A N 1
ATOM 640 C CA . GLY A 1 86 ? -4.846 0.711 18.403 1.00 93.38 86 GLY A CA 1
ATOM 641 C C . GLY A 1 86 ? -5.206 0.213 16.998 1.00 93.38 86 GLY A C 1
ATOM 642 O O . GLY A 1 86 ? -5.205 -0.997 16.773 1.00 93.38 86 GLY A O 1
ATOM 643 N N . ALA A 1 87 ? -5.509 1.110 16.055 1.00 95.50 87 ALA A N 1
ATOM 644 C CA . ALA A 1 87 ? -5.678 0.756 14.652 1.00 95.50 87 ALA A CA 1
ATOM 645 C C . ALA A 1 87 ? -4.324 0.453 13.989 1.00 95.50 87 ALA A C 1
ATOM 647 O O . ALA A 1 87 ? -3.300 1.033 14.338 1.00 95.50 87 ALA A O 1
ATOM 648 N N . ILE A 1 88 ? -4.336 -0.422 12.988 1.00 96.25 88 ILE A N 1
ATOM 649 C CA . ILE A 1 88 ? -3.170 -0.776 12.159 1.00 96.25 88 ILE A CA 1
ATOM 650 C C . ILE A 1 88 ? -3.113 0.043 10.866 1.00 96.25 88 ILE A C 1
ATOM 652 O O . ILE A 1 88 ? -2.163 -0.061 10.094 1.00 96.25 88 ILE A O 1
ATOM 656 N N . GLY A 1 89 ? -4.154 0.834 10.619 1.00 96.50 89 GLY A N 1
ATOM 657 C CA . GLY A 1 89 ? -4.340 1.575 9.389 1.00 96.50 89 GLY A CA 1
ATOM 658 C C . GLY A 1 89 ? -5.753 2.126 9.258 1.00 96.50 89 GLY A C 1
ATOM 659 O O . GLY A 1 89 ? -6.520 2.163 10.227 1.00 96.50 89 GLY A O 1
ATOM 660 N N . TRP A 1 90 ? -6.112 2.547 8.051 1.00 96.75 90 TRP A N 1
ATOM 661 C CA . TRP A 1 90 ? -7.474 2.959 7.710 1.00 96.75 90 TRP A CA 1
ATOM 662 C C . TRP A 1 90 ? -7.793 2.721 6.237 1.00 96.75 90 TRP A C 1
ATOM 664 O O . TRP A 1 90 ? -6.894 2.628 5.402 1.00 96.75 90 TRP A O 1
ATOM 674 N N . PHE A 1 91 ? -9.082 2.706 5.910 1.00 95.69 91 PHE A N 1
ATOM 675 C CA . PHE A 1 91 ? -9.546 2.658 4.527 1.00 95.69 91 PHE A CA 1
ATOM 676 C C . PHE A 1 91 ? -9.843 4.041 3.947 1.00 95.69 91 PHE A C 1
ATOM 678 O O . PHE A 1 91 ? -10.384 4.921 4.625 1.00 95.69 91 PHE A O 1
ATOM 685 N N . SER A 1 92 ? -9.550 4.211 2.661 1.00 93.81 92 SER A N 1
ATOM 686 C CA . SER A 1 92 ? -10.076 5.295 1.832 1.00 93.81 92 SER A CA 1
ATOM 687 C C . SER A 1 92 ? -10.618 4.758 0.514 1.00 93.81 92 SER A C 1
ATOM 689 O O . SER A 1 92 ? -10.177 3.717 0.035 1.00 93.81 92 SER A O 1
ATOM 691 N N . ASP A 1 93 ? -11.548 5.499 -0.084 1.00 90.44 93 ASP A N 1
ATOM 692 C CA . ASP A 1 93 ? -12.059 5.217 -1.423 1.00 90.44 93 ASP A CA 1
ATOM 693 C C . ASP A 1 93 ? -11.466 6.235 -2.405 1.00 90.44 93 ASP A C 1
ATOM 695 O O . ASP A 1 93 ? -11.680 7.440 -2.251 1.00 90.44 93 ASP A O 1
ATOM 699 N N . ASP A 1 94 ? -10.756 5.754 -3.423 1.00 81.62 94 ASP A N 1
ATOM 700 C CA . ASP A 1 94 ? -10.218 6.559 -4.522 1.00 81.62 94 ASP A CA 1
ATOM 701 C C . ASP A 1 94 ? -10.788 6.046 -5.855 1.00 81.62 94 ASP A C 1
ATOM 703 O O . ASP A 1 94 ? -10.376 5.004 -6.350 1.00 81.62 94 ASP A O 1
ATOM 707 N N . ASP A 1 95 ? -11.748 6.770 -6.452 1.00 74.81 95 ASP A N 1
ATOM 708 C CA . ASP A 1 95 ? -12.367 6.434 -7.755 1.00 74.81 95 ASP A CA 1
ATOM 709 C C . ASP A 1 95 ? -12.798 4.944 -7.875 1.00 74.81 95 ASP A C 1
ATOM 711 O O . ASP A 1 95 ? -12.415 4.238 -8.808 1.00 74.81 95 ASP A O 1
ATOM 715 N N . ASP A 1 96 ? -13.619 4.475 -6.925 1.00 81.19 96 ASP A N 1
ATOM 716 C CA . ASP A 1 96 ? -14.127 3.090 -6.807 1.00 81.19 96 ASP A CA 1
ATOM 717 C C . ASP A 1 96 ? -13.062 2.027 -6.457 1.00 81.19 96 ASP A C 1
ATOM 719 O O . ASP A 1 96 ? -13.358 0.829 -6.448 1.00 81.19 96 ASP A O 1
ATOM 723 N N . LEU A 1 97 ? -11.833 2.444 -6.136 1.00 87.69 97 LEU A N 1
ATOM 724 C CA . LEU A 1 97 ? -10.793 1.582 -5.588 1.00 87.69 97 LEU A CA 1
ATOM 725 C C . LEU A 1 97 ? -10.689 1.785 -4.077 1.00 87.69 97 LEU A C 1
ATOM 727 O O . LEU A 1 97 ? -10.382 2.879 -3.605 1.00 87.69 97 LEU A O 1
ATOM 731 N N . GLU A 1 98 ? -10.913 0.716 -3.321 1.00 92.88 98 GLU A N 1
ATOM 732 C CA . GLU A 1 98 ? -10.636 0.713 -1.890 1.00 92.88 98 GLU A CA 1
ATOM 733 C C . GLU A 1 98 ? -9.127 0.589 -1.654 1.00 92.88 98 GLU A C 1
ATOM 735 O O . GLU A 1 98 ? -8.450 -0.266 -2.236 1.00 92.88 98 GLU A O 1
ATOM 740 N N . VAL A 1 99 ? -8.603 1.472 -0.808 1.00 96.12 99 VAL A N 1
ATOM 741 C CA . VAL A 1 99 ? -7.185 1.563 -0.474 1.00 96.12 99 VAL A CA 1
ATOM 742 C C . VAL A 1 99 ? -7.025 1.408 1.029 1.00 96.12 99 VAL A C 1
ATOM 744 O O . VAL A 1 99 ? -7.594 2.184 1.802 1.00 96.12 99 VAL A O 1
ATOM 747 N N . LEU A 1 100 ? -6.213 0.438 1.446 1.00 96.62 100 LEU A N 1
ATOM 748 C CA . LEU A 1 100 ? -5.772 0.331 2.834 1.00 96.62 100 LEU A CA 1
ATOM 749 C C . LEU A 1 100 ? -4.488 1.133 3.023 1.00 96.62 100 LEU A C 1
ATOM 751 O O . LEU A 1 100 ? -3.450 0.836 2.438 1.00 96.62 100 LEU A O 1
ATOM 755 N N . HIS A 1 101 ? -4.553 2.140 3.881 1.00 97.12 101 HIS A N 1
ATOM 756 C CA . HIS A 1 101 ? -3.381 2.842 4.384 1.00 97.12 101 HIS A CA 1
ATOM 757 C C . HIS A 1 101 ? -2.883 2.079 5.604 1.00 97.12 101 HIS A C 1
ATOM 759 O O . HIS A 1 101 ? -3.505 2.151 6.661 1.00 97.12 101 HIS A O 1
ATOM 765 N N . LEU A 1 102 ? -1.816 1.304 5.437 1.00 97.31 102 LEU A N 1
ATOM 766 C CA . LEU A 1 102 ? -1.243 0.434 6.460 1.00 97.31 102 LEU A CA 1
ATOM 767 C C . LEU A 1 102 ? -0.060 1.133 7.133 1.00 97.31 102 LEU A C 1
ATOM 769 O O . LEU A 1 102 ? 0.867 1.567 6.448 1.00 97.31 102 LEU A O 1
ATOM 773 N N . TYR A 1 103 ? -0.059 1.211 8.464 1.00 97.00 103 TYR A N 1
ATOM 774 C CA . TYR A 1 103 ? 1.087 1.756 9.188 1.00 97.00 103 TYR A CA 1
ATOM 775 C C . TYR A 1 103 ? 2.327 0.883 8.996 1.00 97.00 103 TYR A C 1
ATOM 777 O O . TYR A 1 103 ? 2.247 -0.346 9.037 1.00 97.00 103 TYR A O 1
ATOM 785 N N . GLU A 1 104 ? 3.491 1.513 8.846 1.00 95.69 104 GLU A N 1
ATOM 786 C CA . GLU A 1 104 ? 4.764 0.804 8.682 1.00 95.69 104 GLU A CA 1
ATOM 787 C C . GLU A 1 104 ? 5.036 -0.186 9.831 1.00 95.69 104 GLU A C 1
ATOM 789 O O . GLU A 1 104 ? 5.464 -1.316 9.591 1.00 95.69 104 GLU A O 1
ATOM 794 N N . SER A 1 105 ? 4.696 0.182 11.070 1.00 94.38 105 SER A N 1
ATOM 795 C CA . SER A 1 105 ? 4.841 -0.678 12.253 1.00 94.38 105 SER A CA 1
ATOM 796 C C . SER A 1 105 ? 3.931 -1.913 12.240 1.00 94.38 105 SER A C 1
ATOM 798 O O . SER A 1 105 ? 4.233 -2.908 12.900 1.00 94.38 105 SER A O 1
ATOM 800 N N . ALA A 1 106 ? 2.849 -1.897 11.457 1.00 95.69 106 ALA A N 1
ATOM 801 C CA . ALA A 1 106 ? 1.918 -3.014 11.326 1.00 95.69 106 ALA A CA 1
ATOM 802 C C . ALA A 1 106 ? 2.293 -4.004 10.208 1.00 95.69 106 ALA A C 1
ATOM 804 O O . ALA A 1 106 ? 1.655 -5.052 10.093 1.00 95.69 106 ALA A O 1
ATOM 805 N N . ILE A 1 107 ? 3.329 -3.722 9.408 1.00 94.94 107 ILE A N 1
ATOM 806 C CA . ILE A 1 107 ? 3.740 -4.574 8.278 1.00 94.94 107 ILE A CA 1
ATOM 807 C C . ILE A 1 107 ? 4.079 -5.991 8.737 1.00 94.94 107 ILE A C 1
ATOM 809 O O . ILE A 1 107 ? 3.599 -6.952 8.141 1.00 94.94 107 ILE A O 1
ATOM 813 N N . GLU A 1 108 ? 4.869 -6.145 9.799 1.00 93.19 108 GLU A N 1
ATOM 814 C CA . GLU A 1 108 ? 5.271 -7.474 10.280 1.00 93.19 108 GLU A CA 1
ATOM 815 C C . GLU A 1 108 ? 4.068 -8.295 10.762 1.00 93.19 108 GLU A C 1
ATOM 817 O O . GLU A 1 108 ? 3.982 -9.491 10.490 1.00 93.19 108 GLU A O 1
ATOM 822 N N . MET A 1 109 ? 3.112 -7.644 11.430 1.00 94.00 109 MET A N 1
ATOM 823 C CA . MET A 1 109 ? 1.889 -8.283 11.919 1.00 94.00 109 MET A CA 1
ATOM 824 C C . MET A 1 109 ? 0.941 -8.659 10.775 1.00 94.00 109 MET A C 1
ATOM 826 O O . MET A 1 109 ? 0.271 -9.685 10.856 1.00 94.00 109 MET A O 1
ATOM 830 N N . SER A 1 110 ? 0.926 -7.868 9.697 1.00 93.06 110 SER A N 1
ATOM 831 C CA . SER A 1 110 ? 0.032 -8.071 8.555 1.00 93.06 110 SER A CA 1
ATOM 832 C C . SER A 1 110 ? 0.228 -9.418 7.842 1.00 93.06 110 SER A C 1
ATOM 834 O O . SER A 1 110 ? -0.685 -9.917 7.194 1.00 93.06 110 SER A O 1
ATOM 836 N N . GLY A 1 111 ? 1.426 -10.010 7.932 1.00 93.00 111 GLY A N 1
ATOM 837 C CA . GLY A 1 111 ? 1.780 -11.226 7.193 1.00 93.00 111 GLY A CA 1
ATOM 838 C C . GLY A 1 111 ? 1.917 -11.026 5.677 1.00 93.00 111 GLY A C 1
ATOM 839 O O . GLY A 1 111 ? 2.156 -11.994 4.956 1.00 93.00 111 GLY A O 1
ATOM 840 N N . LEU A 1 112 ? 1.798 -9.788 5.187 1.00 94.38 112 LEU A N 1
ATOM 841 C CA . LEU A 1 112 ? 1.915 -9.458 3.771 1.00 94.38 112 LEU A CA 1
ATOM 842 C C . LEU A 1 112 ? 3.373 -9.386 3.324 1.00 94.38 112 LEU A C 1
ATOM 844 O O . LEU A 1 112 ? 4.257 -8.915 4.043 1.00 94.38 112 LEU A O 1
ATOM 848 N N . THR A 1 113 ? 3.617 -9.793 2.081 1.00 96.00 113 THR A N 1
ATOM 849 C CA . THR A 1 113 ? 4.940 -9.695 1.465 1.00 96.00 113 THR A CA 1
ATOM 850 C C . THR A 1 113 ? 4.990 -8.523 0.498 1.00 96.00 113 THR A C 1
ATOM 852 O O . THR A 1 113 ? 4.297 -8.505 -0.512 1.00 96.00 113 THR A O 1
ATOM 855 N N . PHE A 1 114 ? 5.873 -7.561 0.750 1.00 96.62 114 PHE A N 1
ATOM 856 C CA . PHE A 1 114 ? 6.074 -6.415 -0.139 1.00 96.62 114 PHE A CA 1
ATOM 857 C C . PHE A 1 114 ? 7.333 -6.592 -0.989 1.00 96.62 114 PHE A C 1
ATOM 859 O O . PHE A 1 114 ? 8.387 -7.001 -0.486 1.00 96.62 114 PHE A O 1
ATOM 866 N N . PHE A 1 115 ? 7.235 -6.274 -2.282 1.00 94.62 115 PHE A N 1
ATOM 867 C CA . PHE A 1 115 ? 8.358 -6.349 -3.211 1.00 94.62 115 PHE A CA 1
ATOM 868 C C . PHE A 1 115 ? 8.526 -5.075 -4.067 1.00 94.62 115 PHE A C 1
ATOM 870 O O . PHE A 1 115 ? 7.598 -4.681 -4.778 1.00 94.62 115 PHE A O 1
ATOM 877 N N . PRO A 1 116 ? 9.725 -4.455 -4.079 1.00 94.19 116 PRO A N 1
ATOM 878 C CA . PRO A 1 116 ? 10.834 -4.671 -3.139 1.00 94.19 116 PRO A CA 1
ATOM 879 C C . PRO A 1 116 ? 10.421 -4.314 -1.696 1.00 94.19 116 PRO A C 1
ATOM 881 O O . PRO A 1 116 ? 9.257 -4.000 -1.451 1.00 94.19 116 PRO A O 1
ATOM 884 N N . ARG A 1 117 ? 11.372 -4.376 -0.747 1.00 93.81 117 ARG A N 1
ATOM 885 C CA . ARG A 1 117 ? 11.150 -4.038 0.674 1.00 93.81 117 ARG A CA 1
ATOM 886 C C . ARG A 1 117 ? 10.254 -2.791 0.809 1.00 93.81 117 ARG A C 1
ATOM 888 O O . ARG A 1 117 ? 10.469 -1.835 0.055 1.00 93.81 117 ARG A O 1
ATOM 895 N N . PRO A 1 118 ? 9.270 -2.802 1.727 1.00 94.50 118 PRO A N 1
ATOM 896 C CA . PRO A 1 118 ? 8.319 -1.712 1.828 1.00 94.50 118 PRO A CA 1
ATOM 897 C C . PRO A 1 118 ? 9.016 -0.409 2.230 1.00 94.50 118 PRO A C 1
ATOM 899 O O . PRO A 1 118 ? 10.023 -0.426 2.937 1.00 94.50 118 PRO A O 1
ATOM 902 N N . VAL A 1 119 ? 8.495 0.703 1.724 1.00 93.94 119 VAL A N 1
ATOM 903 C CA . VAL A 1 119 ? 8.971 2.063 1.968 1.00 93.94 119 VAL A CA 1
ATOM 904 C C . VAL A 1 119 ? 7.749 2.899 2.318 1.00 93.94 119 VAL A C 1
ATOM 906 O O . VAL A 1 119 ? 6.725 2.797 1.640 1.00 93.94 119 VAL A O 1
ATOM 909 N N . CYS A 1 120 ? 7.866 3.719 3.356 1.00 93.81 120 CYS A N 1
ATOM 910 C CA . CYS A 1 120 ? 6.833 4.673 3.735 1.00 93.81 120 CYS A CA 1
ATOM 911 C C . CYS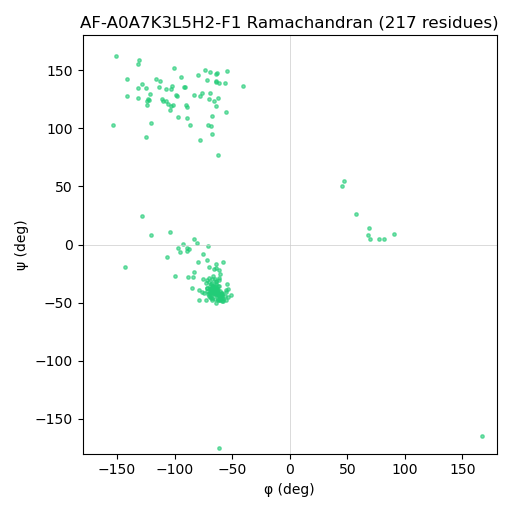 A 1 120 ? 6.441 5.596 2.558 1.00 93.81 120 CYS A C 1
ATOM 913 O O . CYS A 1 120 ? 7.245 5.867 1.659 1.00 93.81 120 CYS A O 1
ATOM 915 N N . ASP A 1 121 ? 5.184 6.030 2.538 1.00 93.94 121 ASP A N 1
ATOM 916 C CA . ASP A 1 121 ? 4.547 6.853 1.504 1.00 93.94 121 ASP A CA 1
ATOM 917 C C . ASP A 1 121 ? 4.579 6.250 0.087 1.00 93.94 121 ASP A C 1
ATOM 919 O O . ASP A 1 121 ? 4.537 6.962 -0.921 1.00 93.94 121 ASP A O 1
ATOM 923 N N . SER A 1 122 ? 4.647 4.921 -0.015 1.00 94.81 122 SER A N 1
ATOM 924 C CA . SER A 1 122 ? 4.637 4.212 -1.297 1.00 94.81 122 SER A CA 1
ATOM 925 C C . SER A 1 122 ? 3.366 3.393 -1.494 1.00 94.81 122 SER A C 1
ATOM 927 O O . SER A 1 122 ? 2.880 2.734 -0.576 1.00 94.81 122 SER A O 1
ATOM 929 N N . ALA A 1 123 ? 2.858 3.410 -2.728 1.00 96.12 123 ALA A N 1
ATOM 930 C CA . ALA A 1 123 ? 1.707 2.621 -3.147 1.00 96.12 123 ALA A CA 1
ATOM 931 C C . ALA A 1 123 ? 2.137 1.255 -3.694 1.00 96.12 123 ALA A C 1
ATOM 933 O O . ALA A 1 123 ? 3.062 1.150 -4.513 1.00 96.12 123 ALA A O 1
ATOM 934 N N . TYR A 1 124 ? 1.415 0.226 -3.273 1.00 97.38 124 TYR A N 1
ATOM 935 C CA . TYR A 1 124 ? 1.628 -1.154 -3.656 1.00 97.38 124 TYR A CA 1
ATOM 936 C C . TYR A 1 124 ? 0.334 -1.775 -4.155 1.00 97.38 124 TYR A C 1
ATOM 938 O O . TYR A 1 124 ? -0.723 -1.592 -3.557 1.00 97.38 124 TYR A O 1
ATOM 946 N N . PHE A 1 125 ? 0.439 -2.550 -5.227 1.00 96.12 125 PHE A N 1
ATOM 947 C CA . PHE A 1 125 ? -0.686 -3.261 -5.813 1.00 96.12 125 PHE A CA 1
ATOM 948 C C . PHE A 1 125 ? -0.473 -4.766 -5.712 1.00 96.12 125 PHE A C 1
ATOM 950 O O . PHE A 1 125 ? 0.657 -5.233 -5.867 1.00 96.12 125 PHE A O 1
ATOM 957 N N . VAL A 1 126 ? -1.543 -5.509 -5.449 1.00 96.38 126 VAL A N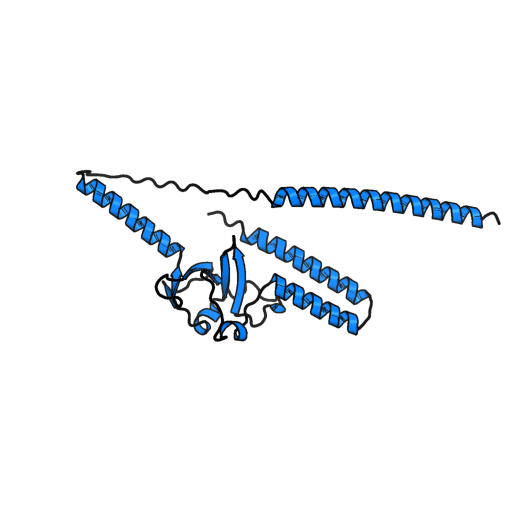 1
ATOM 958 C CA . VAL A 1 126 ? -1.504 -6.970 -5.326 1.00 96.38 126 VAL A CA 1
ATOM 959 C C . VAL A 1 126 ? -0.914 -7.625 -6.582 1.00 96.38 126 VAL A C 1
ATOM 961 O O . VAL A 1 126 ? -1.183 -7.206 -7.713 1.00 96.38 126 VAL A O 1
ATOM 964 N N . ASP A 1 127 ? -0.076 -8.639 -6.385 1.00 94.88 127 ASP A N 1
ATOM 965 C CA . ASP A 1 127 ? 0.475 -9.462 -7.456 1.00 94.88 127 ASP A CA 1
ATOM 966 C C . ASP A 1 127 ? -0.652 -10.334 -8.048 1.00 94.88 127 ASP A C 1
ATOM 968 O O . ASP A 1 127 ? -1.291 -11.081 -7.309 1.00 94.88 127 ASP A O 1
ATOM 972 N N . PRO A 1 128 ? -0.905 -10.301 -9.371 1.00 91.31 128 PRO A N 1
ATOM 973 C CA . PRO A 1 128 ? -1.928 -11.139 -10.003 1.00 91.31 128 PRO A CA 1
ATOM 974 C C . PRO A 1 128 ? -1.745 -12.651 -9.810 1.00 91.31 128 PRO A C 1
ATOM 976 O O . PRO A 1 128 ? -2.655 -13.413 -10.137 1.00 91.31 128 PRO A O 1
ATOM 979 N N . PHE A 1 129 ? -0.562 -13.091 -9.372 1.00 91.50 129 PHE A N 1
ATOM 980 C CA . PHE A 1 129 ? -0.228 -14.500 -9.172 1.00 91.50 129 PHE A CA 1
ATOM 981 C C . PHE A 1 129 ? -0.154 -14.917 -7.697 1.00 91.50 129 PHE A C 1
ATOM 983 O O . PHE A 1 129 ? -0.048 -16.114 -7.429 1.00 91.50 129 PHE A O 1
ATOM 990 N N . ASP A 1 130 ? -0.179 -13.965 -6.761 1.00 92.06 130 ASP A N 1
ATOM 991 C CA . ASP A 1 130 ? -0.051 -14.212 -5.323 1.00 92.06 130 ASP A CA 1
ATOM 992 C C . ASP A 1 130 ? -0.757 -13.104 -4.527 1.00 92.06 130 ASP A C 1
ATOM 994 O O . ASP A 1 130 ? -0.225 -12.008 -4.349 1.00 92.06 130 ASP A O 1
ATOM 998 N N . ASP A 1 131 ? -1.947 -13.416 -4.009 1.00 87.31 131 ASP A N 1
ATOM 999 C CA . ASP A 1 131 ? -2.790 -12.470 -3.267 1.00 87.31 131 ASP A CA 1
ATOM 1000 C C . ASP A 1 131 ? -2.147 -11.986 -1.946 1.00 87.31 131 ASP A C 1
ATOM 1002 O O . ASP A 1 131 ? -2.549 -10.962 -1.389 1.00 87.31 131 ASP A O 1
ATOM 1006 N N . GLY A 1 132 ? -1.119 -12.685 -1.444 1.00 91.00 132 GLY A N 1
ATOM 1007 C CA . GLY A 1 132 ? -0.341 -12.280 -0.269 1.00 91.00 132 GLY A CA 1
ATOM 1008 C C . GLY A 1 132 ? 0.831 -11.347 -0.589 1.00 91.00 132 GLY A C 1
ATOM 1009 O O . GLY A 1 132 ? 1.522 -10.879 0.327 1.00 91.00 132 GLY A O 1
ATOM 1010 N N . ARG A 1 133 ? 1.081 -11.071 -1.875 1.00 95.38 133 ARG A N 1
ATOM 1011 C CA . ARG A 1 133 ? 2.230 -10.299 -2.345 1.00 95.38 133 ARG A CA 1
ATOM 1012 C C . ARG A 1 133 ? 1.809 -8.975 -2.967 1.00 95.38 133 ARG A C 1
ATOM 1014 O O . ARG A 1 133 ? 0.917 -8.905 -3.799 1.00 95.38 133 ARG A O 1
ATOM 1021 N N . TYR A 1 134 ? 2.526 -7.918 -2.608 1.00 97.44 134 TYR A N 1
ATOM 1022 C CA . TYR A 1 134 ? 2.246 -6.546 -3.014 1.00 97.44 134 TYR A CA 1
ATOM 1023 C C . TYR A 1 134 ? 3.462 -5.924 -3.703 1.00 97.44 134 TYR A C 1
ATOM 1025 O O . TYR A 1 134 ? 4.566 -5.876 -3.155 1.00 97.44 134 TYR A O 1
ATOM 1033 N N . LEU A 1 135 ? 3.266 -5.443 -4.929 1.00 97.19 135 LEU A N 1
ATOM 1034 C CA . LEU A 1 135 ? 4.303 -4.894 -5.797 1.00 97.19 135 LEU A CA 1
ATOM 1035 C C . LEU A 1 135 ? 4.304 -3.370 -5.733 1.00 97.19 135 LEU A C 1
ATOM 1037 O O . LEU A 1 135 ? 3.273 -2.732 -5.940 1.00 97.19 135 LEU A O 1
ATOM 1041 N N . ASN A 1 136 ? 5.469 -2.770 -5.492 1.00 97.25 136 ASN A N 1
ATOM 1042 C CA . ASN A 1 136 ? 5.600 -1.315 -5.497 1.00 97.25 136 ASN A CA 1
ATOM 1043 C C . ASN A 1 136 ? 5.301 -0.761 -6.899 1.00 97.25 136 ASN A C 1
ATOM 1045 O O . ASN A 1 136 ? 6.021 -1.057 -7.858 1.00 97.25 136 ASN A O 1
ATOM 1049 N N . LEU A 1 137 ? 4.276 0.084 -7.010 1.00 95.06 137 LEU A N 1
ATOM 1050 C CA . LEU A 1 137 ? 3.824 0.597 -8.301 1.00 95.06 137 LEU A CA 1
ATOM 1051 C C . LEU A 1 137 ? 4.851 1.499 -8.979 1.00 95.06 137 LEU A C 1
ATOM 1053 O O . LEU A 1 137 ? 5.052 1.395 -10.187 1.00 95.06 137 LEU A O 1
ATOM 1057 N N . ALA A 1 138 ? 5.522 2.369 -8.222 1.00 93.44 138 ALA A N 1
ATOM 1058 C CA . ALA A 1 138 ? 6.531 3.258 -8.788 1.00 93.44 138 ALA A CA 1
ATOM 1059 C C . ALA A 1 138 ? 7.673 2.447 -9.417 1.00 93.44 138 ALA A C 1
ATOM 1061 O O . ALA A 1 138 ? 8.049 2.692 -10.562 1.00 93.44 138 ALA A O 1
ATOM 1062 N N . LYS A 1 139 ? 8.156 1.415 -8.715 1.00 93.75 139 LYS A N 1
ATOM 1063 C CA . LYS A 1 139 ? 9.194 0.509 -9.229 1.00 93.75 139 LYS A CA 1
ATOM 1064 C C . LYS A 1 139 ? 8.726 -0.328 -10.403 1.00 93.75 139 LYS A C 1
ATOM 1066 O O . LYS A 1 139 ? 9.474 -0.487 -11.363 1.00 93.75 139 LYS A O 1
ATOM 1071 N N . PHE A 1 140 ? 7.492 -0.811 -10.362 1.00 93.12 140 PHE A N 1
ATOM 1072 C CA . PHE A 1 140 ? 6.908 -1.536 -11.479 1.00 93.12 140 PHE A CA 1
ATOM 1073 C C . PHE A 1 140 ? 6.878 -0.683 -12.758 1.00 93.12 140 PHE A C 1
ATOM 1075 O O . PHE A 1 140 ? 7.364 -1.119 -13.802 1.00 93.12 140 PHE A O 1
ATOM 1082 N N . PHE A 1 141 ? 6.394 0.561 -12.679 1.00 92.19 141 PHE A N 1
ATOM 1083 C CA . PHE A 1 141 ? 6.368 1.463 -13.834 1.00 92.19 141 PHE A CA 1
ATOM 1084 C C . PHE A 1 141 ? 7.762 1.899 -14.295 1.00 92.19 141 PHE A C 1
ATOM 1086 O O . PHE A 1 141 ? 7.976 2.042 -15.498 1.00 92.19 141 PHE A O 1
ATOM 1093 N N . GLU A 1 142 ? 8.712 2.091 -13.374 1.00 93.25 142 GLU A N 1
ATOM 1094 C CA . GLU A 1 142 ? 10.113 2.359 -13.720 1.00 93.25 142 GLU A CA 1
ATOM 1095 C C . GLU A 1 142 ? 10.699 1.229 -14.580 1.00 93.25 142 GLU A C 1
ATOM 1097 O O . GLU A 1 142 ? 11.274 1.510 -15.633 1.00 93.25 142 GLU A O 1
ATOM 1102 N N . ILE A 1 143 ? 10.515 -0.031 -14.168 1.00 94.00 143 ILE A N 1
ATOM 1103 C CA . ILE A 1 143 ? 11.015 -1.207 -14.899 1.00 94.00 143 ILE A CA 1
ATOM 1104 C C . ILE A 1 143 ? 10.336 -1.318 -16.264 1.00 94.00 143 ILE A C 1
ATOM 1106 O O . ILE A 1 143 ? 11.022 -1.380 -17.280 1.00 94.00 143 ILE A O 1
ATOM 1110 N N . LEU A 1 144 ? 9.001 -1.242 -16.313 1.00 93.31 144 LEU A N 1
ATOM 1111 C CA . LEU A 1 144 ? 8.268 -1.291 -17.580 1.00 93.31 144 LEU A CA 1
ATOM 1112 C C . LEU A 1 144 ? 8.735 -0.214 -18.561 1.00 93.31 144 LEU A C 1
ATOM 1114 O O . LEU A 1 144 ? 8.861 -0.468 -19.758 1.00 93.31 144 LEU A O 1
ATOM 1118 N N . HIS A 1 145 ? 8.999 0.996 -18.068 1.00 92.19 145 HIS A N 1
ATOM 1119 C CA . HIS A 1 145 ? 9.490 2.068 -18.918 1.00 92.19 145 HIS A CA 1
ATOM 1120 C C . HIS A 1 145 ? 10.900 1.780 -19.452 1.00 92.19 145 HIS A C 1
ATOM 1122 O O . HIS A 1 145 ? 11.182 2.027 -20.627 1.00 92.19 145 HIS A O 1
ATOM 1128 N N . GLN A 1 146 ? 11.785 1.246 -18.608 1.00 94.88 146 GLN A N 1
ATOM 1129 C CA . GLN A 1 146 ? 13.135 0.851 -19.011 1.00 94.88 146 GLN A CA 1
ATOM 1130 C C . GLN A 1 146 ? 13.117 -0.266 -20.056 1.00 94.88 146 GLN A C 1
ATOM 1132 O O . GLN A 1 146 ? 13.848 -0.169 -21.046 1.00 94.88 146 GLN A O 1
ATOM 1137 N N . ASP A 1 147 ? 12.261 -1.271 -19.884 1.00 96.38 147 ASP A N 1
ATOM 1138 C CA . ASP A 1 147 ? 12.101 -2.372 -20.835 1.00 96.38 147 ASP A CA 1
ATOM 1139 C C . ASP A 1 147 ? 11.613 -1.854 -22.190 1.00 96.38 147 ASP A C 1
ATOM 1141 O O . ASP A 1 147 ? 12.253 -2.105 -23.211 1.00 96.38 147 ASP A O 1
ATOM 1145 N N . GLN A 1 148 ? 10.577 -1.008 -22.205 1.00 94.25 148 GLN A N 1
ATOM 1146 C CA . GLN A 1 148 ? 10.079 -0.370 -23.430 1.00 94.25 148 GLN A CA 1
ATOM 1147 C C . GLN A 1 148 ? 11.172 0.408 -24.174 1.00 94.25 148 GLN A C 1
ATOM 1149 O O . GLN A 1 148 ? 11.340 0.274 -25.387 1.00 94.25 148 GLN A O 1
ATOM 1154 N N . VAL A 1 149 ? 11.940 1.230 -23.454 1.00 93.75 149 VAL A N 1
ATOM 1155 C CA . VAL A 1 149 ? 13.051 2.001 -24.033 1.00 93.75 149 VAL A CA 1
ATOM 1156 C C . VAL A 1 149 ? 14.130 1.074 -24.597 1.00 93.75 149 VAL A C 1
ATOM 1158 O O . VAL A 1 149 ? 14.701 1.354 -25.655 1.00 93.75 149 VAL A O 1
ATOM 1161 N N . THR A 1 150 ? 14.411 -0.029 -23.907 1.00 95.81 150 THR A N 1
ATOM 1162 C CA . THR A 1 150 ? 15.436 -1.003 -24.295 1.00 95.81 150 THR A CA 1
ATOM 1163 C C . THR A 1 150 ? 15.019 -1.783 -25.539 1.00 95.81 150 THR A C 1
ATOM 1165 O O . THR A 1 150 ? 15.810 -1.905 -26.477 1.00 95.81 150 THR A O 1
ATOM 1168 N N . GLU A 1 151 ? 13.768 -2.231 -25.607 1.00 96.69 151 GLU A N 1
ATOM 1169 C CA . GLU A 1 151 ? 13.204 -2.900 -26.780 1.00 96.69 151 GLU A CA 1
ATOM 1170 C C . GLU A 1 151 ? 13.216 -1.993 -28.013 1.00 96.69 151 GLU A C 1
ATOM 1172 O O . GLU A 1 151 ? 13.702 -2.394 -29.072 1.00 96.69 151 GLU A O 1
ATOM 1177 N N . LEU A 1 152 ? 12.765 -0.740 -27.881 1.00 96.00 152 LEU A N 1
ATOM 1178 C CA . LEU A 1 152 ? 12.760 0.211 -28.996 1.00 96.00 152 LEU A CA 1
ATOM 1179 C C . LEU A 1 152 ? 14.170 0.479 -29.533 1.00 96.00 152 LEU A C 1
ATOM 1181 O O . LEU A 1 152 ? 14.374 0.537 -30.748 1.00 96.00 152 LEU A O 1
ATOM 1185 N N . ARG A 1 153 ? 15.164 0.594 -28.645 1.00 94.50 153 ARG A N 1
ATOM 1186 C CA . ARG A 1 153 ? 16.573 0.726 -29.046 1.00 94.50 153 ARG A CA 1
ATOM 1187 C C . ARG A 1 153 ? 17.086 -0.526 -29.753 1.00 94.50 153 ARG A C 1
ATOM 1189 O O . ARG A 1 153 ? 17.783 -0.396 -30.758 1.00 94.50 153 ARG A O 1
ATOM 1196 N N . SER A 1 154 ? 16.727 -1.712 -29.262 1.00 96.12 154 SER A N 1
ATOM 1197 C CA . SER A 1 154 ? 17.086 -2.990 -29.886 1.00 96.12 154 SER A CA 1
ATOM 1198 C C . SER A 1 154 ? 16.538 -3.089 -31.314 1.00 96.12 154 SER A C 1
ATOM 1200 O O . SER A 1 154 ? 17.285 -3.385 -32.247 1.00 96.12 154 SER A O 1
ATOM 1202 N N . ILE A 1 155 ? 15.265 -2.728 -31.515 1.00 97.19 155 ILE A N 1
ATOM 1203 C CA . ILE A 1 155 ? 14.628 -2.688 -32.839 1.00 97.19 155 ILE A CA 1
ATOM 1204 C C . ILE A 1 155 ? 15.327 -1.678 -33.755 1.00 97.19 155 ILE A C 1
ATOM 1206 O O . ILE A 1 155 ? 15.659 -2.011 -34.891 1.00 97.19 155 ILE A O 1
ATOM 1210 N N . ALA A 1 156 ? 15.598 -0.459 -33.279 1.00 96.94 156 ALA A N 1
ATOM 1211 C CA . ALA A 1 156 ? 16.285 0.555 -34.079 1.00 96.94 156 ALA A CA 1
ATOM 1212 C C . ALA A 1 156 ? 17.671 0.074 -34.545 1.00 96.94 156 ALA A C 1
ATOM 1214 O O . ALA A 1 156 ? 18.022 0.229 -35.717 1.00 96.94 156 ALA A O 1
ATOM 1215 N N . HIS A 1 157 ? 18.431 -0.566 -33.653 1.00 96.75 157 HIS A N 1
ATOM 1216 C CA . HIS A 1 157 ? 19.727 -1.150 -33.991 1.00 96.75 157 HIS A CA 1
ATOM 1217 C C . HIS A 1 157 ? 19.593 -2.309 -34.992 1.00 96.75 157 HIS A C 1
ATOM 1219 O O . HIS A 1 157 ? 20.363 -2.384 -35.949 1.00 96.75 157 HIS A O 1
ATOM 1225 N N . ALA A 1 158 ? 18.591 -3.182 -34.831 1.00 97.31 158 ALA A N 1
ATOM 1226 C CA . ALA A 1 158 ? 18.306 -4.269 -35.773 1.00 97.31 158 ALA A CA 1
ATOM 1227 C C . ALA A 1 158 ? 17.943 -3.760 -37.183 1.00 97.31 158 ALA A C 1
ATOM 1229 O O . ALA A 1 158 ? 18.244 -4.422 -38.173 1.00 97.31 158 ALA A O 1
ATOM 1230 N N . LEU A 1 159 ? 17.362 -2.560 -37.284 1.00 97.25 159 LEU A N 1
ATOM 1231 C CA . LEU A 1 159 ? 17.091 -1.864 -38.548 1.00 97.25 159 LEU A CA 1
ATOM 1232 C C . LEU A 1 159 ? 18.320 -1.131 -39.128 1.00 97.25 159 LEU A C 1
ATOM 1234 O O . LEU A 1 159 ? 18.219 -0.501 -40.179 1.00 97.25 159 LEU A O 1
ATOM 1238 N N . GLY A 1 160 ? 19.481 -1.208 -38.469 1.00 97.38 160 GLY A N 1
ATOM 1239 C CA . GLY A 1 160 ? 20.741 -0.616 -38.927 1.00 97.38 160 GLY A CA 1
ATOM 1240 C C . GLY A 1 160 ? 20.998 0.815 -38.444 1.00 97.38 160 GLY A C 1
ATOM 1241 O O . GLY A 1 160 ? 21.947 1.450 -38.913 1.00 97.38 160 GLY A O 1
ATOM 1242 N N . ALA A 1 161 ? 20.190 1.343 -37.516 1.00 97.12 161 ALA A N 1
ATOM 1243 C CA . ALA A 1 161 ? 20.444 2.657 -36.932 1.00 97.12 161 ALA A CA 1
ATOM 1244 C C . ALA A 1 161 ? 21.694 2.623 -36.038 1.00 97.12 161 ALA A C 1
ATOM 1246 O O . ALA A 1 161 ? 21.826 1.772 -35.159 1.00 97.12 161 ALA A O 1
ATOM 1247 N N . ARG A 1 162 ? 22.605 3.584 -36.239 1.00 93.12 162 ARG A N 1
ATOM 1248 C CA . ARG A 1 162 ? 23.795 3.766 -35.385 1.00 93.12 162 ARG A CA 1
ATOM 1249 C C . ARG A 1 162 ? 23.507 4.579 -34.124 1.00 93.12 162 ARG A C 1
ATOM 1251 O O . ARG A 1 162 ? 24.186 4.404 -33.121 1.00 93.12 162 ARG A O 1
ATOM 1258 N N . GLU A 1 163 ? 22.515 5.461 -34.186 1.00 92.00 163 GLU A N 1
ATOM 1259 C CA . GLU A 1 163 ? 22.073 6.302 -33.078 1.00 92.00 163 GLU A CA 1
ATOM 1260 C C . GLU A 1 163 ? 20.544 6.405 -33.106 1.00 92.00 163 GLU A C 1
ATOM 1262 O O . GLU A 1 163 ? 19.934 6.461 -34.176 1.00 92.00 163 GLU A O 1
ATOM 1267 N N . CYS A 1 164 ? 19.921 6.406 -31.927 1.00 89.94 164 CYS A N 1
ATOM 1268 C CA . CYS A 1 164 ? 18.477 6.515 -31.760 1.00 89.94 164 CYS A CA 1
ATOM 1269 C C . CYS A 1 164 ? 18.168 7.392 -30.540 1.00 89.94 164 CYS A C 1
ATOM 1271 O O . CYS A 1 164 ? 18.669 7.139 -29.441 1.00 89.94 164 CYS A O 1
ATOM 1273 N N . ARG A 1 165 ? 17.321 8.410 -30.729 1.00 91.88 165 ARG A N 1
ATOM 1274 C CA . ARG A 1 165 ? 16.827 9.296 -29.671 1.00 91.88 165 ARG A CA 1
ATOM 1275 C C . ARG A 1 165 ? 15.344 9.031 -29.448 1.00 91.88 165 ARG A C 1
ATOM 1277 O O . ARG A 1 165 ? 14.556 9.105 -30.385 1.00 91.88 165 ARG A O 1
ATOM 1284 N N . LEU A 1 166 ? 14.984 8.731 -28.204 1.00 90.06 166 LEU A N 1
ATOM 1285 C CA . LEU A 1 166 ? 13.609 8.466 -27.790 1.00 90.06 166 LEU A CA 1
ATOM 1286 C C . LEU A 1 166 ? 13.096 9.642 -26.964 1.00 90.06 166 LEU A C 1
ATOM 1288 O O . LEU A 1 166 ? 13.795 10.124 -26.073 1.00 90.06 166 LEU A O 1
ATOM 1292 N N . GLU A 1 167 ? 11.882 10.092 -27.266 1.00 89.31 167 GLU A N 1
ATOM 1293 C CA . GLU A 1 167 ? 11.208 11.175 -26.553 1.00 89.31 167 GLU A CA 1
ATOM 1294 C C . GLU A 1 167 ? 9.870 10.663 -26.018 1.00 89.31 167 GLU A C 1
ATOM 1296 O O . GLU A 1 167 ? 9.051 10.123 -26.762 1.00 89.31 167 GLU A O 1
ATOM 1301 N N . SER A 1 168 ? 9.669 10.811 -24.709 1.00 81.44 168 SER A N 1
ATOM 1302 C CA . SER A 1 168 ? 8.462 10.372 -24.009 1.00 81.44 168 SER A CA 1
ATOM 1303 C C . SER A 1 168 ? 7.577 11.576 -23.706 1.00 81.44 168 SER A C 1
ATOM 1305 O O . SER A 1 168 ? 8.052 12.577 -23.172 1.00 81.44 168 SER A O 1
ATOM 1307 N N . TYR A 1 169 ? 6.277 11.460 -23.977 1.00 82.31 169 TYR A N 1
ATOM 1308 C CA . TYR A 1 169 ? 5.284 12.470 -23.612 1.00 82.31 169 TYR A CA 1
ATOM 1309 C C . TYR A 1 169 ? 4.190 11.824 -22.772 1.00 82.31 169 TYR A C 1
ATOM 1311 O O . TYR A 1 169 ? 3.497 10.920 -23.236 1.00 82.31 169 TYR A O 1
ATOM 1319 N N . SER A 1 170 ? 4.001 12.306 -21.547 1.00 72.50 170 SER A N 1
ATOM 1320 C CA . SER A 1 170 ? 2.833 11.958 -20.744 1.00 72.50 170 SER A CA 1
ATOM 1321 C C . SER A 1 170 ? 1.730 12.987 -20.981 1.00 72.50 170 SER A C 1
ATOM 1323 O O . SER A 1 170 ? 1.967 14.195 -21.015 1.00 72.50 170 SER A O 1
ATOM 1325 N N . LYS A 1 171 ? 0.498 12.512 -21.166 1.00 77.12 171 LYS A N 1
ATOM 1326 C CA . LYS A 1 171 ? -0.690 13.365 -21.113 1.00 77.12 171 LYS A CA 1
ATOM 1327 C C . LYS A 1 171 ? -1.379 13.110 -19.788 1.00 77.12 171 LYS A C 1
ATOM 1329 O O . LYS A 1 171 ? -1.875 12.012 -19.556 1.00 77.12 171 LYS A O 1
ATOM 1334 N N . THR A 1 172 ? -1.437 14.128 -18.940 1.00 58.34 172 THR A N 1
ATOM 1335 C CA . THR A 1 172 ? -2.327 14.106 -17.783 1.00 58.34 172 THR A CA 1
ATOM 1336 C C . THR A 1 172 ? -3.757 14.143 -18.307 1.00 58.34 172 THR A C 1
ATOM 1338 O O . THR A 1 172 ? -4.189 15.142 -18.883 1.00 58.34 172 THR A O 1
ATOM 1341 N N . VAL A 1 173 ? -4.495 13.046 -18.155 1.00 52.31 173 VAL A N 1
ATOM 1342 C CA . VAL A 1 173 ? -5.937 13.060 -18.396 1.00 52.31 173 VAL A CA 1
ATOM 1343 C C . VAL A 1 173 ? -6.577 13.695 -17.168 1.00 52.31 173 VAL A C 1
ATOM 1345 O O . VAL A 1 173 ? -6.894 13.021 -16.194 1.00 52.31 173 VAL A O 1
ATOM 1348 N N . GLU A 1 174 ? -6.733 15.016 -17.186 1.00 51.53 174 GLU A N 1
ATOM 1349 C CA . GLU A 1 174 ? -7.508 15.710 -16.161 1.00 51.53 174 GLU A CA 1
ATOM 1350 C C . GLU A 1 174 ? -8.988 15.332 -16.312 1.00 51.53 174 GLU A C 1
ATOM 1352 O O . GLU A 1 174 ? -9.707 15.840 -17.181 1.00 51.53 174 GLU A O 1
ATOM 1357 N N . ARG A 1 175 ? -9.480 14.430 -15.456 1.00 51.16 175 ARG A N 1
ATOM 1358 C CA . ARG A 1 175 ? -10.922 14.232 -15.291 1.00 51.16 175 ARG A CA 1
ATOM 1359 C C . ARG A 1 175 ? -11.479 15.459 -14.577 1.00 51.16 175 ARG A C 1
ATOM 1361 O O . ARG A 1 175 ? -11.335 15.622 -13.371 1.00 51.16 175 ARG A O 1
ATOM 1368 N N . LYS A 1 176 ? -12.136 16.347 -15.331 1.00 43.78 176 LYS A N 1
ATOM 1369 C CA . LYS A 1 176 ? -12.903 17.458 -14.753 1.00 43.78 176 LYS A CA 1
ATOM 1370 C C . LYS A 1 176 ? -13.929 16.894 -13.771 1.00 43.78 176 LYS A C 1
ATOM 1372 O O . LYS A 1 176 ? -14.892 16.256 -14.197 1.00 43.78 176 LYS A O 1
ATOM 1377 N N . ALA A 1 177 ? -13.762 17.203 -12.487 1.00 46.19 177 ALA A N 1
ATOM 1378 C CA . ALA A 1 177 ? -14.753 16.996 -11.438 1.00 46.19 177 ALA A CA 1
ATOM 1379 C C . ALA A 1 177 ? -16.014 17.835 -11.727 1.00 46.19 177 ALA A C 1
ATOM 1381 O O . ALA A 1 177 ? -16.245 18.902 -11.160 1.00 46.19 177 ALA A O 1
ATOM 1382 N N . ARG A 1 178 ? -16.853 17.374 -12.660 1.00 40.91 178 ARG A N 1
ATOM 1383 C CA . ARG A 1 178 ? -18.093 18.050 -13.076 1.00 40.91 178 ARG A CA 1
ATOM 1384 C C . ARG A 1 178 ? -19.203 18.012 -12.011 1.00 40.91 178 ARG A C 1
ATOM 1386 O O . ARG A 1 178 ? -20.258 18.594 -12.237 1.00 40.91 178 ARG A O 1
ATOM 1393 N N . GLY A 1 179 ? -18.979 17.374 -10.858 1.00 44.91 179 GLY A N 1
ATOM 1394 C CA . GLY A 1 179 ? -19.978 17.222 -9.790 1.00 44.91 179 GLY A CA 1
ATOM 1395 C C . GLY A 1 179 ? -19.864 18.201 -8.612 1.00 44.91 179 GLY A C 1
ATOM 1396 O O . GLY A 1 179 ? -20.876 18.506 -7.981 1.00 44.91 179 GLY A O 1
ATOM 1397 N N . LEU A 1 180 ? -18.669 18.724 -8.312 1.00 46.19 180 LEU A N 1
ATOM 1398 C CA . LEU A 1 180 ? -18.425 19.481 -7.071 1.00 46.19 180 LEU A CA 1
ATOM 1399 C C . LEU A 1 180 ? -18.802 20.967 -7.188 1.00 46.19 180 LEU A C 1
ATOM 1401 O O . LEU A 1 180 ? -19.398 21.536 -6.269 1.00 46.19 180 LEU A O 1
ATOM 1405 N N . THR A 1 181 ? -18.564 21.591 -8.345 1.00 45.19 181 THR A N 1
ATOM 1406 C CA . THR A 1 181 ? -18.864 23.020 -8.557 1.00 45.19 181 THR A CA 1
ATOM 1407 C C . THR A 1 181 ? -20.368 23.305 -8.576 1.00 45.19 181 THR A C 1
ATOM 1409 O O . THR A 1 181 ? -20.822 24.271 -7.963 1.00 45.19 181 THR A O 1
ATOM 1412 N N . ALA A 1 182 ? -21.173 22.417 -9.170 1.00 49.28 182 ALA A N 1
ATOM 1413 C CA . ALA A 1 182 ? -22.632 22.547 -9.189 1.00 49.28 182 ALA A CA 1
ATOM 1414 C C . ALA A 1 182 ? -23.255 22.421 -7.783 1.00 49.28 182 ALA A C 1
ATOM 1416 O O . ALA A 1 182 ? -24.203 23.141 -7.449 1.0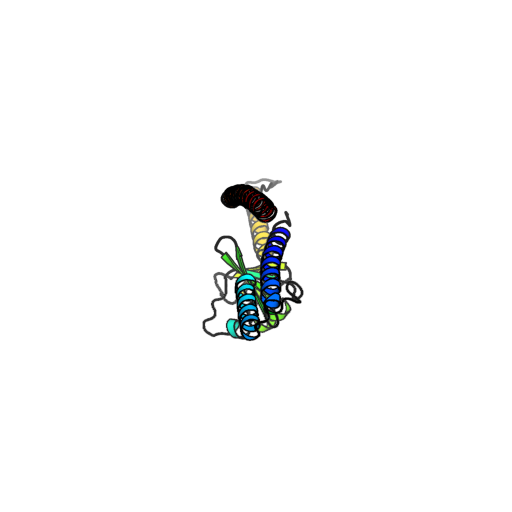0 49.28 182 ALA A O 1
ATOM 1417 N N . ARG A 1 183 ? -22.703 21.547 -6.925 1.00 51.75 183 ARG A N 1
ATOM 1418 C CA . ARG A 1 183 ? -23.159 21.367 -5.536 1.00 51.75 183 ARG A CA 1
ATOM 1419 C C . ARG A 1 183 ? -22.782 22.562 -4.653 1.00 51.75 183 ARG A C 1
ATOM 1421 O O . ARG A 1 183 ? -23.628 23.019 -3.884 1.00 51.75 183 ARG A O 1
ATOM 1428 N N . ALA A 1 184 ? -21.577 23.113 -4.822 1.00 49.88 184 ALA A N 1
ATOM 1429 C CA . ALA A 1 184 ? -21.099 24.290 -4.090 1.00 49.88 184 ALA A CA 1
ATOM 1430 C C . ALA A 1 184 ? -21.877 25.578 -4.435 1.00 49.88 184 ALA A C 1
ATOM 1432 O O . ALA A 1 184 ? -22.160 26.409 -3.564 1.00 49.88 184 ALA A O 1
ATOM 1433 N N . GLU A 1 185 ? -22.284 25.752 -5.696 1.00 53.50 185 GLU A N 1
ATOM 1434 C CA . GLU A 1 185 ? -23.130 26.886 -6.083 1.00 53.50 185 GLU A CA 1
ATOM 1435 C C . GLU A 1 185 ? -24.567 26.748 -5.562 1.00 53.50 185 GLU A C 1
ATOM 1437 O O . GLU A 1 185 ? -25.166 27.729 -5.098 1.00 53.50 185 GLU A O 1
ATOM 1442 N N . ALA A 1 186 ? -25.115 25.528 -5.562 1.00 53.75 186 ALA A N 1
ATOM 1443 C CA . ALA A 1 186 ? -26.449 25.253 -5.038 1.00 53.75 186 ALA A CA 1
ATOM 1444 C C . ALA A 1 186 ? -26.545 25.509 -3.521 1.00 53.75 186 ALA A C 1
ATOM 1446 O O . ALA A 1 186 ? -27.514 26.130 -3.061 1.00 53.75 186 ALA A O 1
ATOM 1447 N N . THR A 1 187 ? -25.533 25.113 -2.738 1.00 56.72 187 THR A N 1
ATOM 1448 C CA . THR A 1 187 ? -25.483 25.356 -1.284 1.00 56.72 187 THR A CA 1
ATOM 1449 C C . THR A 1 187 ? -25.300 26.838 -0.951 1.00 56.72 187 THR A C 1
ATOM 1451 O O . THR A 1 187 ? -26.044 27.360 -0.110 1.00 56.72 187 THR A O 1
ATOM 1454 N N . LYS A 1 188 ? -24.443 27.576 -1.677 1.00 62.16 188 LYS A N 1
ATOM 1455 C CA . LYS A 1 188 ? -24.320 29.045 -1.532 1.00 62.16 188 LYS A CA 1
ATOM 1456 C C . LYS A 1 188 ? -25.644 29.766 -1.805 1.00 62.16 188 LYS A C 1
ATOM 1458 O O . LYS A 1 188 ? -26.034 30.672 -1.057 1.00 62.16 188 LYS A O 1
ATOM 1463 N N . LYS A 1 189 ? -26.381 29.355 -2.844 1.00 62.84 189 LYS A N 1
ATOM 1464 C CA . LYS A 1 189 ? -27.676 29.962 -3.207 1.00 62.84 189 LYS A CA 1
ATOM 1465 C C . LYS A 1 189 ? -28.750 29.681 -2.148 1.00 62.84 189 LYS A C 1
ATOM 1467 O O . LYS A 1 189 ? -29.512 30.588 -1.798 1.00 62.84 189 LYS A O 1
ATOM 1472 N N . LYS A 1 190 ? -28.768 28.469 -1.578 1.00 58.66 190 LYS A N 1
ATOM 1473 C CA . LYS A 1 190 ? -29.700 28.058 -0.509 1.00 58.66 190 LYS A CA 1
ATOM 1474 C C . LYS A 1 190 ? -29.419 28.792 0.812 1.00 58.66 190 LYS A C 1
ATOM 1476 O O . LYS A 1 190 ? -30.354 29.299 1.435 1.00 58.66 190 LYS A O 1
ATOM 1481 N N . GLY A 1 191 ? -28.146 28.961 1.183 1.00 57.72 191 GLY A N 1
ATOM 1482 C CA . GLY A 1 191 ? -27.731 29.725 2.369 1.00 57.72 191 GLY A CA 1
ATOM 1483 C C . GLY A 1 191 ? -28.088 31.215 2.287 1.00 57.72 191 GLY A C 1
ATOM 1484 O O . GLY A 1 191 ? -28.652 31.784 3.226 1.00 57.72 191 GLY A O 1
ATOM 1485 N N . LYS A 1 192 ? -27.866 31.849 1.125 1.00 60.66 192 LYS A N 1
ATOM 1486 C CA . LYS A 1 192 ? -28.212 33.267 0.901 1.00 60.66 192 LYS A CA 1
ATOM 1487 C C . LYS A 1 192 ? -29.723 33.523 0.984 1.00 60.66 192 LYS A C 1
ATOM 1489 O O . LYS A 1 192 ? -30.142 34.594 1.428 1.00 60.66 192 LYS A O 1
ATOM 1494 N N . ARG A 1 193 ? -30.542 32.542 0.585 1.00 63.44 193 ARG A N 1
ATOM 1495 C CA . ARG A 1 193 ? -32.011 32.607 0.647 1.00 63.44 193 ARG A CA 1
ATOM 1496 C C . ARG A 1 193 ? -32.525 32.476 2.089 1.00 63.44 193 ARG A C 1
ATOM 1498 O O . ARG A 1 193 ? -33.241 33.373 2.532 1.00 63.44 193 ARG A O 1
ATOM 1505 N N . ARG A 1 194 ? -32.039 31.488 2.859 1.00 60.50 194 ARG A N 1
ATOM 1506 C CA . ARG A 1 194 ? -32.370 31.331 4.296 1.00 60.50 194 ARG A CA 1
ATOM 1507 C C . ARG A 1 194 ? -31.982 32.560 5.124 1.00 60.50 194 ARG A C 1
ATOM 1509 O O . ARG A 1 194 ? -32.773 33.027 5.937 1.00 60.50 194 ARG A O 1
ATOM 1516 N N . ARG A 1 195 ? -30.809 33.157 4.874 1.00 60.91 195 ARG A N 1
ATOM 1517 C CA . ARG A 1 195 ? -30.357 34.363 5.599 1.00 60.91 195 ARG A CA 1
ATOM 1518 C C . ARG A 1 195 ? -31.250 35.585 5.331 1.00 60.91 195 ARG A C 1
ATOM 1520 O O . ARG A 1 195 ? -31.506 36.374 6.238 1.00 60.91 195 ARG A O 1
ATOM 1527 N N . LYS A 1 196 ? -31.776 35.730 4.106 1.00 66.56 196 LYS A N 1
ATOM 1528 C CA . LYS A 1 196 ? -32.759 36.779 3.774 1.00 66.56 196 LYS A CA 1
ATOM 1529 C C . LYS A 1 196 ? -34.113 36.543 4.447 1.00 66.56 1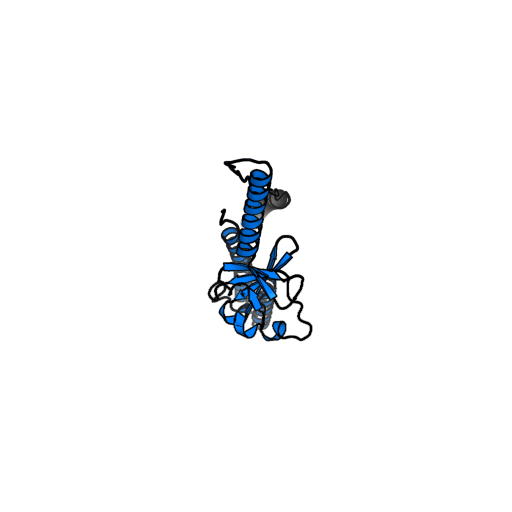96 LYS A C 1
ATOM 1531 O O . LYS A 1 196 ? -34.737 37.515 4.871 1.00 66.56 196 LYS A O 1
ATOM 1536 N N . GLU A 1 197 ? -34.563 35.295 4.540 1.00 68.94 197 GLU A N 1
ATOM 1537 C CA . GLU A 1 197 ? -35.827 34.932 5.196 1.00 68.94 197 GLU A CA 1
ATOM 1538 C C . GLU A 1 197 ? -35.764 35.163 6.709 1.00 68.94 197 GLU A C 1
ATOM 1540 O O . GLU A 1 197 ? -36.632 35.847 7.250 1.00 68.94 197 GLU A O 1
ATOM 1545 N N . LEU A 1 198 ? -34.681 34.737 7.366 1.00 66.31 198 LEU A N 1
ATOM 1546 C CA . LEU A 1 198 ? -34.446 34.990 8.793 1.00 66.31 198 LEU A CA 1
ATOM 1547 C C . LEU A 1 198 ? -34.387 36.491 9.108 1.00 66.31 198 LEU A C 1
ATOM 1549 O O . LEU A 1 198 ? -35.032 36.958 10.045 1.00 66.31 198 LEU A O 1
ATOM 1553 N N . GLY A 1 199 ? -33.710 37.286 8.271 1.00 70.94 199 GLY A N 1
ATOM 1554 C CA . GLY A 1 199 ? -33.671 38.743 8.436 1.00 70.94 199 GLY A CA 1
ATOM 1555 C C . GLY A 1 199 ? -35.024 39.438 8.211 1.00 70.94 199 GLY A C 1
ATOM 1556 O O . GLY A 1 199 ? -35.274 40.514 8.757 1.00 70.94 199 GLY A O 1
ATOM 1557 N N . ARG A 1 200 ? -35.925 38.860 7.403 1.00 71.69 200 ARG A N 1
ATOM 1558 C CA . ARG A 1 200 ? -37.307 39.357 7.255 1.00 71.69 200 ARG A CA 1
ATOM 1559 C C . ARG A 1 200 ? -38.170 38.965 8.455 1.00 71.69 200 ARG A C 1
ATOM 1561 O O . ARG A 1 200 ? -38.920 39.811 8.935 1.00 71.69 200 ARG A O 1
ATOM 1568 N N . ALA A 1 201 ? -38.028 37.739 8.955 1.00 70.00 201 ALA A N 1
ATOM 1569 C CA . ALA A 1 201 ? -38.742 37.253 10.134 1.00 70.00 201 ALA A CA 1
ATOM 1570 C C . ALA A 1 201 ? -38.366 38.042 11.400 1.00 70.00 201 ALA A C 1
ATOM 1572 O O . ALA A 1 201 ? -39.250 38.481 12.133 1.00 70.00 201 ALA A O 1
ATOM 1573 N N . TYR A 1 202 ? -37.073 38.318 11.598 1.00 70.31 202 TYR A N 1
ATOM 1574 C CA . TYR A 1 202 ? -36.583 39.123 12.720 1.00 70.31 202 TYR A CA 1
ATOM 1575 C C . TYR A 1 202 ? -37.185 40.536 12.730 1.00 70.31 202 TYR A C 1
ATOM 1577 O O . TYR A 1 202 ? -37.704 40.989 13.746 1.00 70.31 202 TYR A O 1
ATOM 1585 N N . ARG A 1 203 ? -37.208 41.216 11.573 1.00 68.31 203 ARG A N 1
ATOM 1586 C CA . ARG A 1 203 ? -37.804 42.559 11.454 1.00 68.31 203 ARG A CA 1
ATOM 1587 C C . ARG A 1 203 ? -39.313 42.582 11.709 1.00 68.31 203 ARG A C 1
ATOM 1589 O O . ARG A 1 203 ? -39.802 43.561 12.264 1.00 68.31 203 ARG A O 1
ATOM 1596 N N . ARG A 1 204 ? -40.047 41.525 11.337 1.00 66.69 204 ARG A N 1
ATOM 1597 C CA . ARG A 1 204 ? -41.484 41.412 11.646 1.00 66.69 204 ARG A CA 1
ATOM 1598 C C . ARG A 1 204 ? -41.726 41.257 13.147 1.00 66.69 204 ARG A C 1
ATOM 1600 O O . ARG A 1 204 ? -42.493 42.039 13.697 1.00 66.69 204 ARG A O 1
ATOM 1607 N N . ARG A 1 205 ? -40.992 40.355 13.811 1.00 64.69 205 ARG A N 1
ATOM 1608 C CA . ARG A 1 205 ? -41.071 40.186 15.274 1.00 64.69 205 ARG A CA 1
ATOM 1609 C C . ARG A 1 205 ? -40.700 41.456 16.034 1.00 64.69 205 ARG A C 1
ATOM 1611 O O . ARG A 1 205 ? -41.383 41.811 16.987 1.00 64.69 205 ARG A O 1
ATOM 1618 N N . ALA A 1 206 ? -39.659 42.167 15.599 1.00 64.88 206 ALA A N 1
ATOM 1619 C CA . ALA A 1 206 ? -39.284 43.441 16.209 1.00 64.88 206 ALA A CA 1
ATOM 1620 C C . ALA A 1 206 ? -40.411 44.487 16.079 1.00 64.88 206 ALA A C 1
ATOM 1622 O O . ALA A 1 206 ? -40.740 45.160 17.050 1.00 64.88 206 ALA A O 1
ATOM 1623 N N . ALA A 1 207 ? -41.066 44.577 14.917 1.00 64.94 207 ALA A N 1
ATOM 1624 C CA . ALA A 1 207 ? -42.184 45.500 14.711 1.00 64.94 207 ALA A CA 1
ATOM 1625 C C . ALA A 1 207 ? -43.447 45.125 15.517 1.00 64.94 207 ALA A C 1
ATOM 1627 O O . ALA A 1 207 ? -44.186 46.008 15.954 1.00 64.94 207 ALA A O 1
ATOM 1628 N N . GLU A 1 208 ? -43.710 43.833 15.719 1.00 67.12 208 GLU A N 1
ATOM 1629 C CA . GLU A 1 208 ? -44.807 43.329 16.562 1.00 67.12 208 GLU A CA 1
ATOM 1630 C C . GLU A 1 208 ? -44.547 43.593 18.053 1.00 67.12 208 GLU A C 1
ATOM 1632 O O . GLU A 1 208 ? -45.436 44.072 18.756 1.00 67.12 208 GLU A O 1
ATOM 1637 N N . SER A 1 209 ? -43.309 43.385 18.510 1.00 61.25 209 SER A N 1
ATOM 1638 C CA . SER A 1 209 ? -42.861 43.708 19.871 1.00 61.25 209 SER A CA 1
ATOM 1639 C C . SER A 1 209 ? -43.003 45.203 20.189 1.00 61.25 209 SER A C 1
ATOM 1641 O O . SER A 1 209 ? -43.534 45.565 21.241 1.00 61.25 209 SER A O 1
ATOM 1643 N N . TRP A 1 210 ? -42.622 46.080 19.254 1.00 56.25 210 TRP A N 1
ATOM 1644 C CA . TRP A 1 210 ? -42.773 47.530 19.416 1.00 56.25 210 TRP A CA 1
ATOM 1645 C C . TRP A 1 210 ? -44.244 47.974 19.466 1.00 56.25 210 TRP A C 1
ATOM 1647 O O . TRP A 1 210 ? -44.596 48.827 20.282 1.00 56.25 210 TRP A O 1
ATOM 1657 N N . ARG A 1 211 ? -45.128 47.363 18.660 1.00 57.38 211 ARG A N 1
ATOM 1658 C CA . ARG A 1 211 ? -46.582 47.628 18.697 1.00 57.38 211 ARG A CA 1
ATOM 1659 C C . ARG A 1 211 ? -47.249 47.160 19.994 1.00 57.38 211 ARG A C 1
ATOM 1661 O O . ARG A 1 211 ? -48.115 47.861 20.517 1.00 57.38 211 ARG A O 1
ATOM 1668 N N . GLY A 1 212 ? -46.832 46.011 20.529 1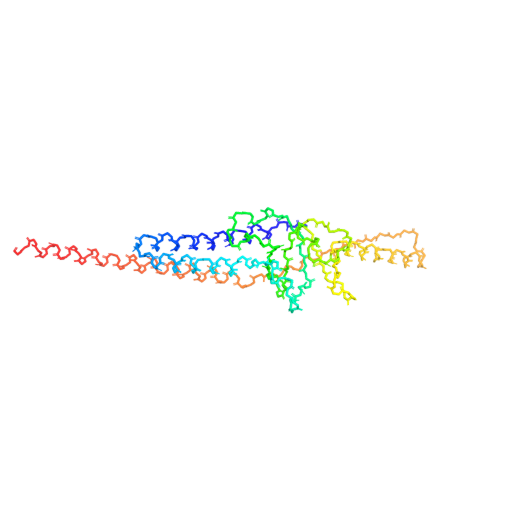.00 56.69 212 GLY A N 1
ATOM 1669 C CA . GLY A 1 212 ? -47.318 45.505 21.816 1.00 56.69 212 GLY A CA 1
ATOM 1670 C C . GLY A 1 212 ? -46.910 46.397 22.993 1.00 56.69 212 GLY A C 1
ATOM 1671 O O . GLY A 1 212 ? -47.722 46.661 23.877 1.00 56.69 212 GLY A O 1
ATOM 1672 N N . SER A 1 213 ? -45.685 46.931 22.961 1.00 55.25 213 SER A N 1
ATOM 1673 C CA . SER A 1 213 ? -45.166 47.823 24.008 1.00 55.25 213 SER A CA 1
ATOM 1674 C C . SER A 1 213 ? -45.886 49.182 24.038 1.00 55.25 213 SER A C 1
ATOM 1676 O O . SER A 1 213 ? -46.224 49.685 25.106 1.00 55.25 213 SER A O 1
ATOM 1678 N N . TRP A 1 214 ? -46.235 49.740 22.871 1.00 49.16 214 TRP A N 1
ATOM 1679 C CA . TRP A 1 214 ? -47.017 50.986 22.780 1.00 49.16 214 TRP A CA 1
ATOM 1680 C C . TRP A 1 214 ? -48.481 50.841 23.218 1.00 49.16 214 TRP A C 1
ATOM 1682 O O . TRP A 1 214 ? -49.066 51.805 23.708 1.00 49.16 214 TRP A O 1
ATOM 1692 N N . SER A 1 215 ? -49.070 49.651 23.067 1.00 52.25 215 SER A N 1
ATOM 1693 C CA . SER A 1 215 ? -50.458 49.390 23.482 1.00 52.25 215 SER A CA 1
ATOM 1694 C C . SER A 1 215 ? -50.588 49.241 25.002 1.00 52.25 215 SER A C 1
ATOM 1696 O O . SER A 1 215 ? -51.606 49.620 25.567 1.00 52.25 215 SER A O 1
ATOM 1698 N N . LYS A 1 216 ? -49.535 48.754 25.673 1.00 54.28 216 LYS A N 1
ATOM 1699 C CA . LYS A 1 216 ? -49.479 48.587 27.135 1.00 54.28 216 LYS A CA 1
ATOM 1700 C C . LYS A 1 216 ? -49.171 49.880 27.902 1.00 54.28 216 LYS A C 1
ATOM 1702 O O . LYS A 1 216 ? -49.357 49.926 29.107 1.00 54.28 216 LYS A O 1
ATOM 1707 N N . ALA A 1 217 ? -48.695 50.915 27.208 1.00 52.75 217 ALA A N 1
ATOM 1708 C CA . ALA A 1 217 ? -48.386 52.226 27.783 1.00 52.75 217 ALA A CA 1
ATOM 1709 C C . ALA A 1 217 ? -49.555 53.234 27.691 1.00 52.75 217 ALA A C 1
ATOM 1711 O O . ALA A 1 217 ? -49.398 54.382 28.097 1.00 52.75 217 ALA A O 1
ATOM 1712 N N . ARG A 1 218 ? -50.710 52.837 27.130 1.00 49.50 218 ARG A N 1
ATOM 1713 C CA . ARG A 1 218 ? -51.919 53.681 26.992 1.00 49.50 218 ARG A CA 1
ATOM 1714 C C . ARG A 1 218 ? -53.165 53.114 27.690 1.00 49.50 218 ARG A C 1
ATOM 1716 O O . ARG A 1 218 ? -54.249 53.653 27.483 1.00 49.50 218 ARG A O 1
ATOM 1723 N N . SER A 1 219 ? -53.014 52.049 28.476 1.00 46.91 219 SER A N 1
ATOM 1724 C CA . SER A 1 219 ? -54.063 51.457 29.320 1.00 46.91 219 SER A CA 1
ATOM 1725 C C . SER A 1 219 ? -53.826 51.778 30.783 1.00 46.91 219 SER A C 1
ATOM 1727 O O . SER A 1 219 ? -52.666 51.556 31.202 1.00 46.91 219 SER A O 1
#

Secondary structure (DSSP, 8-state):
----HHHHHHHHHHHHHHHHHHHHHHHHHT--HHHHHHHHHHHHHHHHHHH-EE-HHHHTSTTPPPPSEEEEE-GGGGTT-GGGTT-SEEEEEETTEEEEEEEGGGHHHH-PEEES---TTEEEEEETTEEEEEEEHHHHHHHHHHHHHHHHHHHHHHTT-S---------------TTHHHHHHHHHHHHHHHHHHHHHHHHHHHHHHHHHHHHHT--

Nearest PDB structures (foldseek):
  2f95-assembly1_B-2  TM=8.463E-01  e=3.292E+00  Natronomonas pharaonis
  5jje-assembly1_B  TM=8.697E-01  e=6.771E+00  Natronomonas pharaonis
  7zcm-assembly1_B  TM=7.091E-01  e=5.209E+00  Natronomonas pharaonis

Radius of gyration: 28.31 Å; Cα contacts (8 Å, |Δi|>4): 181; chains: 1; bounding box: 78×69×71 Å

Foldseek 3Di:
DDPDDVVVLVVVLVVVLVVLVVQLVVQVVVPDPVSNVVSVVVSLVVLCVSFQFAALVQLPDPPDDDFQKEAEAAPCPCPPSPSNVRGQFGWDDDPNGIYTHGYPVCVVVNQAAEPPDDDHRFMWGADPVDNSYTYTPVVVVVVVVVVVVVVVVVVCVVVVDPDDDDDDDDDDPPPPPPPPVVVVVVVVVVVVVVVVVVVVVVVVVVVVVVVVVVVVVPD

Sequence (219 aa):
MAMGTAGEAVAEGRDRAAEAAAALAEAAAEGAQNATEAVREKSRRLMLEHYRPVFPADYLAPDYDLPKMIIVVDEDTRKGVEVCEGAIGWFSDDDDLEVLHLYESAIEMSGLTFFPRPVCDSAYFVDPFDDGRYLNLAKFFEILHQDQVTELRSIAHALGARECRLESYSKTVERKARGLTARAEATKKKGKRRRKELGRAYRRRAAESWRGSWSKARS

Mean predicted aligned error: 15.88 Å

Solvent-accessible surface area (backbone atoms only — not comparable to full-atom values): 12804 Å² total; per-residue (Å²): 140,79,95,60,64,67,64,54,55,53,50,56,50,49,53,53,52,48,53,50,52,52,56,50,55,58,52,58,72,68,73,43,70,73,55,41,51,53,48,48,54,53,44,52,49,52,48,42,71,70,54,33,51,36,39,60,75,61,64,70,36,96,82,54,80,80,59,58,29,37,32,29,28,64,71,71,80,58,63,92,41,78,82,42,67,80,38,43,31,26,56,46,78,57,94,91,38,55,32,37,38,33,22,59,86,37,44,78,77,66,71,56,44,52,42,68,78,81,51,73,79,36,52,24,34,50,36,97,90,38,88,59,30,28,35,34,47,70,60,52,52,54,50,53,51,51,50,54,56,49,51,54,51,51,53,42,44,75,74,69,46,91,76,86,88,86,85,87,82,87,77,85,81,80,78,75,71,79,64,56,63,62,52,55,52,50,51,54,56,52,51,58,50,53,55,54,51,52,57,51,52,52,54,49,53,54,53,51,52,54,53,54,54,58,58,65,75,76,110

pLDDT: mean 77.5, std 20.19, range [27.73, 97.44]